Protein AF-A0A816GWJ5-F1 (afdb_monomer_lite)

InterPro domains:
  IPR001849 Pleckstrin homology domain [PS50003] (1-58)
  IPR011993 PH-like domain superfamily [G3DSA:2.30.29.30] (1-65)
  IPR033227 Calcium-dependent secretion activator [PTHR12166] (1-292)

Radius of gyration: 33.92 Å; chains: 1; bounding box: 62×64×96 Å

Structure (mmCIF, N/CA/C/O backbone):
data_AF-A0A816GWJ5-F1
#
_entry.id   AF-A0A816GWJ5-F1
#
loop_
_atom_site.group_PDB
_atom_site.id
_atom_site.type_symbol
_atom_site.label_atom_id
_atom_site.label_alt_id
_atom_site.label_comp_id
_atom_site.label_asym_id
_atom_site.label_entity_id
_atom_site.label_seq_id
_atom_site.pdbx_PDB_ins_code
_atom_site.Cartn_x
_atom_site.Cartn_y
_atom_site.Cartn_z
_atom_site.occupancy
_atom_site.B_iso_or_equiv
_atom_site.auth_seq_id
_atom_site.auth_comp_id
_atom_site.auth_asym_id
_atom_site.auth_atom_id
_atom_site.pdbx_PDB_model_num
ATOM 1 N N . MET A 1 1 ? -10.258 -44.262 -52.544 1.00 53.88 1 MET A N 1
ATOM 2 C CA . MET A 1 1 ? -8.867 -43.856 -52.254 1.00 53.88 1 MET A CA 1
ATOM 3 C C . MET A 1 1 ? -8.253 -43.459 -53.589 1.00 53.88 1 MET A C 1
ATOM 5 O O . MET A 1 1 ? -8.305 -44.278 -54.496 1.00 53.88 1 MET A O 1
ATOM 9 N N . MET A 1 2 ? -7.829 -42.206 -53.772 1.00 62.91 2 MET A N 1
ATOM 10 C CA . MET A 1 2 ? -7.304 -41.732 -55.063 1.00 62.91 2 MET A CA 1
ATOM 11 C C . MET A 1 2 ? -5.857 -42.223 -55.248 1.00 62.91 2 MET A C 1
ATOM 13 O O . MET A 1 2 ? -5.050 -42.002 -54.344 1.00 62.91 2 MET A O 1
ATOM 17 N N . PRO A 1 3 ? -5.508 -42.881 -56.370 1.00 73.62 3 PRO A N 1
ATOM 18 C CA . PRO A 1 3 ? -4.120 -43.200 -56.680 1.00 73.62 3 PRO A CA 1
ATOM 19 C C . PRO A 1 3 ? -3.370 -41.912 -57.046 1.00 73.62 3 PRO A C 1
ATOM 21 O O . PRO A 1 3 ? -3.747 -41.220 -57.986 1.00 73.62 3 PRO A O 1
ATOM 24 N N . LEU A 1 4 ? -2.316 -41.589 -56.293 1.00 72.06 4 LEU A N 1
ATOM 25 C CA . LEU A 1 4 ? -1.511 -40.365 -56.455 1.00 72.06 4 LEU A CA 1
ATOM 26 C C . LEU A 1 4 ? -0.410 -40.492 -57.524 1.00 72.06 4 LEU A C 1
ATOM 28 O O . LEU A 1 4 ? 0.362 -39.560 -57.742 1.00 72.06 4 LEU A O 1
ATOM 32 N N . GLU A 1 5 ? -0.329 -41.639 -58.196 1.00 75.38 5 GLU A N 1
ATOM 33 C CA . GLU A 1 5 ? 0.690 -41.923 -59.202 1.00 75.38 5 GLU A CA 1
ATOM 34 C C . GLU A 1 5 ? 0.497 -41.037 -60.446 1.00 75.38 5 GLU A C 1
ATOM 36 O O . GLU A 1 5 ? -0.573 -41.009 -61.068 1.00 75.38 5 GLU A O 1
ATOM 41 N N . GLY A 1 6 ? 1.542 -40.275 -60.776 1.00 78.75 6 GLY A N 1
ATOM 42 C CA . GLY A 1 6 ? 1.558 -39.328 -61.892 1.00 78.75 6 GLY A CA 1
ATOM 43 C C . GLY A 1 6 ? 0.953 -37.951 -61.598 1.00 78.75 6 GLY A C 1
ATOM 44 O O . GLY A 1 6 ? 0.942 -37.116 -62.497 1.00 78.75 6 GLY A O 1
ATOM 45 N N . TYR A 1 7 ? 0.467 -37.687 -60.379 1.00 87.62 7 TYR A N 1
ATOM 46 C CA . TYR A 1 7 ? 0.018 -36.343 -60.000 1.00 87.62 7 TYR A CA 1
ATOM 47 C C . TYR A 1 7 ? 1.189 -35.466 -59.554 1.00 87.62 7 TYR A C 1
ATOM 49 O O . TYR A 1 7 ? 2.114 -35.925 -58.891 1.00 87.62 7 TYR A O 1
ATOM 57 N N . THR A 1 8 ? 1.111 -34.174 -59.846 1.00 89.00 8 THR A N 1
ATOM 58 C CA . THR A 1 8 ? 1.952 -33.136 -59.249 1.00 89.00 8 THR A CA 1
ATOM 59 C C . THR A 1 8 ? 1.078 -32.211 -58.413 1.00 89.00 8 THR A C 1
ATOM 61 O O . THR A 1 8 ? 0.003 -31.802 -58.839 1.00 89.00 8 THR A O 1
ATOM 64 N N . VAL A 1 9 ? 1.502 -31.912 -57.190 1.00 91.62 9 VAL A N 1
ATOM 65 C CA . VAL A 1 9 ? 0.816 -30.984 -56.291 1.00 91.62 9 VAL A CA 1
ATOM 66 C C . VAL A 1 9 ? 1.474 -29.611 -56.361 1.00 91.62 9 VAL A C 1
ATOM 68 O O . VAL A 1 9 ? 2.702 -29.521 -56.381 1.00 91.62 9 VAL A O 1
ATOM 71 N N . ASP A 1 10 ? 0.673 -28.548 -56.370 1.00 89.62 10 ASP A N 1
ATOM 72 C CA . ASP A 1 10 ? 1.157 -27.183 -56.162 1.00 89.62 10 ASP A CA 1
ATOM 73 C C . ASP A 1 10 ? 0.117 -26.297 -55.462 1.00 89.62 10 ASP A C 1
ATOM 75 O O . ASP A 1 10 ? -1.073 -26.623 -55.384 1.00 89.62 10 ASP A O 1
ATOM 79 N N . TYR A 1 11 ? 0.577 -25.172 -54.922 1.00 88.88 11 TYR A N 1
ATOM 80 C CA . TYR A 1 11 ? -0.286 -24.161 -54.322 1.00 88.88 11 TYR A CA 1
ATOM 81 C C . TYR A 1 11 ? -1.138 -23.484 -55.397 1.00 88.88 11 TYR A C 1
ATOM 83 O O . TYR A 1 11 ? -0.683 -23.254 -56.515 1.00 88.88 11 TYR A O 1
ATOM 91 N N . ALA A 1 12 ? -2.377 -23.141 -55.049 1.00 84.19 12 ALA A N 1
ATOM 92 C CA . ALA A 1 12 ? -3.300 -22.488 -55.966 1.00 84.19 12 ALA A CA 1
ATOM 93 C C . ALA A 1 12 ? -3.928 -21.246 -55.328 1.00 84.19 12 ALA A C 1
ATOM 95 O O . ALA A 1 12 ? -4.122 -21.182 -54.111 1.00 84.19 12 ALA A O 1
ATOM 96 N N . GLU A 1 13 ? -4.248 -20.265 -56.168 1.00 77.94 13 GLU A N 1
ATOM 97 C CA . GLU A 1 13 ? -5.046 -19.102 -55.783 1.00 77.94 13 GLU A CA 1
ATOM 98 C C . GLU A 1 13 ? -6.541 -19.462 -55.684 1.00 77.94 13 GLU A C 1
ATOM 100 O O . GLU A 1 13 ? -6.965 -20.470 -56.265 1.00 77.94 13 GLU A O 1
ATOM 105 N N . PRO A 1 14 ? -7.343 -18.671 -54.942 1.00 70.62 14 PRO A N 1
ATOM 106 C CA . PRO A 1 14 ? -8.782 -18.878 -54.858 1.00 70.62 14 PRO A CA 1
ATOM 107 C C . PRO A 1 14 ? -9.405 -18.765 -56.250 1.00 70.62 14 PRO A C 1
ATOM 109 O O . PRO A 1 14 ? -9.258 -17.749 -56.929 1.00 70.62 14 PRO A O 1
ATOM 112 N N . ASP A 1 15 ? -10.105 -19.810 -56.681 1.00 63.66 15 ASP A N 1
ATOM 113 C CA . ASP A 1 15 ? -10.822 -19.791 -57.949 1.00 63.66 15 ASP A CA 1
ATOM 114 C C . ASP A 1 15 ? -12.188 -19.123 -57.735 1.00 63.66 15 ASP A C 1
ATOM 116 O O . ASP A 1 15 ? -13.058 -19.681 -57.065 1.00 63.66 15 ASP A O 1
ATOM 120 N N . ASN A 1 16 ? -12.387 -17.919 -58.284 1.00 57.50 16 ASN A N 1
ATOM 121 C CA . ASN A 1 16 ? -13.621 -17.133 -58.116 1.00 57.50 16 ASN A CA 1
ATOM 122 C C . ASN A 1 16 ? -14.888 -17.843 -58.646 1.00 57.50 16 ASN A C 1
ATOM 124 O O . ASN A 1 16 ? -15.996 -17.364 -58.409 1.00 57.50 16 ASN A O 1
ATOM 128 N N . GLY A 1 17 ? -14.743 -18.958 -59.374 1.00 54.81 17 GLY A N 1
ATOM 129 C CA . GLY A 1 17 ? -15.851 -19.752 -59.915 1.00 54.81 17 GLY A CA 1
ATOM 130 C C . GLY A 1 17 ? -16.331 -20.917 -59.039 1.00 54.81 17 GLY A C 1
ATOM 131 O O . GLY A 1 17 ? -17.402 -21.459 -59.307 1.00 54.81 17 GLY A O 1
ATOM 132 N N . LEU A 1 18 ? -15.588 -21.315 -58.001 1.00 54.88 18 LEU A N 1
ATOM 133 C CA . LEU A 1 18 ? -15.931 -22.450 -57.135 1.00 54.88 18 LEU A CA 1
ATOM 134 C C . LEU A 1 18 ? -16.198 -21.957 -55.713 1.00 54.88 18 LEU A C 1
ATOM 136 O O . LEU A 1 18 ? -15.292 -21.842 -54.892 1.00 54.88 18 LEU A O 1
ATOM 140 N N . VAL A 1 19 ? -17.470 -21.694 -55.408 1.00 52.12 19 VAL A N 1
ATOM 141 C CA . VAL A 1 19 ? -17.920 -21.371 -54.047 1.00 52.12 19 VAL A CA 1
ATOM 142 C C . VAL A 1 19 ? -17.911 -22.652 -53.205 1.00 52.12 19 VAL A C 1
ATOM 144 O O . VAL A 1 19 ? -18.950 -23.250 -52.938 1.00 52.12 19 VAL A O 1
ATOM 147 N N . MET A 1 20 ? -16.725 -23.108 -52.796 1.00 58.50 20 MET A N 1
ATOM 148 C CA . MET A 1 20 ? -16.613 -23.994 -51.639 1.00 58.50 20 MET A CA 1
ATOM 149 C C . MET A 1 20 ? -16.781 -23.125 -50.394 1.00 58.50 20 MET A C 1
ATOM 151 O O . MET A 1 20 ? -15.868 -22.398 -50.006 1.00 58.50 20 MET A O 1
ATOM 155 N N . GLN A 1 21 ? -17.993 -23.142 -49.835 1.00 58.03 21 GLN A N 1
ATOM 156 C CA . GLN A 1 21 ? -18.366 -22.382 -48.642 1.00 58.03 21 GLN A CA 1
ATOM 157 C C . GLN A 1 21 ? -17.324 -22.596 -47.526 1.00 58.03 21 GLN A C 1
ATOM 159 O O . GLN A 1 21 ? -17.033 -23.729 -47.153 1.00 58.03 21 GLN A O 1
ATOM 164 N N . ASP A 1 22 ? -16.764 -21.484 -47.040 1.00 63.25 22 ASP A N 1
ATOM 165 C CA . ASP A 1 22 ? -15.838 -21.336 -45.903 1.00 63.25 22 ASP A CA 1
ATOM 166 C C . ASP A 1 22 ? -14.351 -21.707 -46.070 1.00 63.25 22 ASP A C 1
ATOM 168 O O . ASP A 1 22 ? -13.573 -21.458 -45.145 1.00 63.25 22 ASP A O 1
ATOM 172 N N . ALA A 1 23 ? -13.898 -22.183 -47.234 1.00 66.19 23 ALA A N 1
ATOM 173 C CA . ALA A 1 23 ? -12.475 -22.486 -47.423 1.00 66.19 23 ALA A CA 1
ATOM 174 C C . ALA A 1 23 ? -11.638 -21.249 -47.812 1.00 66.19 23 ALA A C 1
ATOM 176 O O . ALA A 1 23 ? -12.013 -20.474 -48.692 1.00 66.19 23 ALA A O 1
ATOM 177 N N . LYS A 1 24 ? -10.479 -21.064 -47.160 1.00 76.06 24 LYS A N 1
ATOM 178 C CA . LYS A 1 24 ? -9.626 -19.861 -47.299 1.00 76.06 24 LYS A CA 1
ATOM 179 C C . LYS A 1 24 ? -8.349 -20.087 -48.104 1.00 76.06 24 LYS A C 1
ATOM 181 O O . LYS A 1 24 ? -7.826 -19.141 -48.690 1.00 76.06 24 LYS A O 1
ATOM 186 N N . TYR A 1 25 ? -7.832 -21.312 -48.129 1.00 83.31 25 TYR A N 1
ATOM 187 C CA . TYR A 1 25 ? -6.555 -21.639 -48.757 1.00 83.31 25 TYR A CA 1
ATOM 188 C C . TYR A 1 25 ? -6.708 -22.829 -49.697 1.00 83.31 25 TYR A C 1
ATOM 190 O O . TYR A 1 25 ? -7.342 -23.816 -49.341 1.00 83.31 25 TYR A O 1
ATOM 198 N N . PHE A 1 26 ? -6.090 -22.760 -50.877 1.00 86.94 26 PHE A N 1
ATOM 199 C CA . PHE A 1 26 ? -6.280 -23.752 -51.936 1.00 86.94 26 PHE A CA 1
ATOM 200 C C . PHE A 1 26 ? -4.952 -24.346 -52.416 1.00 86.94 26 PHE A C 1
ATOM 202 O O . PHE A 1 26 ? -3.889 -23.718 -52.337 1.00 86.94 26 PHE A O 1
ATOM 209 N N . PHE A 1 27 ? -5.017 -25.582 -52.903 1.00 91.12 27 PHE A N 1
ATOM 210 C CA . PHE A 1 27 ? -3.927 -26.273 -53.591 1.00 91.12 27 PHE A CA 1
ATOM 211 C C . PHE A 1 27 ? -4.507 -27.277 -54.593 1.00 91.12 27 PHE A C 1
ATOM 213 O O . PHE A 1 27 ? -5.645 -27.723 -54.446 1.00 91.12 27 PHE A O 1
ATOM 220 N N . LYS A 1 28 ? -3.755 -27.610 -55.642 1.00 91.19 28 LYS A N 1
ATOM 221 C CA . LYS A 1 28 ? -4.226 -28.471 -56.734 1.00 91.19 28 LYS A CA 1
ATOM 222 C C . LYS A 1 28 ? -3.283 -29.647 -56.931 1.00 91.19 28 LYS A C 1
ATOM 224 O O . LYS A 1 28 ? -2.073 -29.487 -56.809 1.00 91.19 28 LYS A O 1
ATOM 229 N N . ALA A 1 29 ? -3.844 -30.809 -57.246 1.00 90.38 29 ALA A N 1
ATOM 230 C CA . ALA A 1 29 ? -3.114 -31.949 -57.782 1.00 90.38 29 ALA A CA 1
ATOM 231 C C . ALA A 1 29 ? -3.463 -32.096 -59.267 1.00 90.38 29 ALA A C 1
ATOM 233 O O . ALA A 1 29 ? -4.639 -32.195 -59.620 1.00 90.38 29 ALA A O 1
ATOM 234 N N . VAL A 1 30 ? -2.452 -32.091 -60.130 1.00 87.62 30 VAL A N 1
ATOM 235 C CA . VAL A 1 30 ? -2.598 -32.093 -61.587 1.00 87.62 30 VAL A CA 1
ATOM 236 C C . VAL A 1 30 ? -1.943 -33.338 -62.168 1.00 87.62 30 VAL A C 1
ATOM 238 O O . VAL A 1 30 ? -0.808 -33.663 -61.835 1.00 87.62 30 VAL A O 1
ATOM 241 N N . ARG A 1 31 ? -2.649 -34.019 -63.063 1.00 87.44 31 ARG A N 1
ATOM 242 C CA . ARG A 1 31 ? -2.136 -35.091 -63.923 1.00 87.44 31 ARG A CA 1
ATOM 243 C C . ARG A 1 31 ? -2.633 -34.827 -65.343 1.00 87.44 31 ARG A C 1
ATOM 245 O O . ARG A 1 31 ? -3.606 -34.102 -65.517 1.00 87.44 31 ARG A O 1
ATOM 252 N N . GLU A 1 32 ? -1.980 -35.365 -66.370 1.00 80.94 32 GLU A N 1
ATOM 253 C CA . GLU A 1 32 ? -2.425 -35.175 -67.760 1.00 80.94 32 GLU A CA 1
ATOM 254 C C . GLU A 1 32 ? -3.929 -35.478 -67.918 1.00 80.94 32 GLU A C 1
ATOM 256 O O . GLU A 1 32 ? -4.371 -36.612 -67.740 1.00 80.94 32 GLU A O 1
ATOM 261 N N . GLY A 1 33 ? -4.718 -34.437 -68.209 1.00 78.31 33 GLY A N 1
ATOM 262 C CA . GLY A 1 33 ? -6.171 -34.523 -68.379 1.00 78.31 33 GLY A CA 1
ATOM 263 C C . GLY A 1 33 ? -7.016 -34.511 -67.097 1.00 78.31 33 GLY A C 1
ATOM 264 O O . GLY A 1 33 ? -8.236 -34.589 -67.214 1.00 78.31 33 GLY A O 1
ATOM 265 N N . ASP A 1 34 ? -6.420 -34.389 -65.905 1.00 84.00 34 ASP A N 1
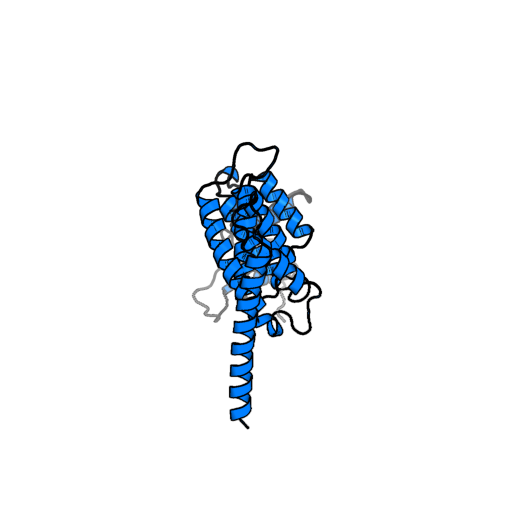ATOM 266 C CA . ASP A 1 34 ? -7.148 -34.356 -64.630 1.00 84.00 34 ASP A CA 1
ATOM 267 C C . ASP A 1 34 ? -6.595 -33.304 -63.653 1.00 84.00 34 ASP A C 1
ATOM 269 O O . ASP A 1 34 ? -5.387 -33.192 -63.429 1.00 84.00 34 ASP A O 1
ATOM 273 N N . VAL A 1 35 ? -7.495 -32.528 -63.049 1.00 84.69 35 VAL A N 1
ATOM 274 C CA . VAL A 1 35 ? -7.164 -31.475 -62.084 1.00 84.69 35 VAL A CA 1
ATOM 275 C C . VAL A 1 35 ? -8.097 -31.591 -60.896 1.00 84.69 35 VAL A C 1
ATOM 277 O O . VAL A 1 35 ? -9.305 -31.394 -61.007 1.00 84.69 35 VAL A O 1
ATOM 280 N N . VAL A 1 36 ? -7.512 -31.836 -59.730 1.00 86.88 36 VAL A N 1
ATOM 281 C CA . VAL A 1 36 ? -8.247 -31.955 -58.474 1.00 86.88 36 VAL A CA 1
ATOM 282 C C . VAL A 1 36 ? -7.869 -30.777 -57.593 1.00 86.88 36 VAL A C 1
ATOM 284 O O . VAL A 1 36 ? -6.695 -30.575 -57.282 1.00 86.88 36 VAL A O 1
ATOM 287 N N . THR A 1 37 ? -8.866 -29.990 -57.193 1.00 86.94 37 THR A N 1
ATOM 288 C CA . THR A 1 37 ? -8.674 -28.838 -56.305 1.00 86.94 37 THR A CA 1
ATOM 289 C C . THR A 1 37 ? -9.056 -29.214 -54.881 1.00 86.94 37 THR A C 1
ATOM 291 O O . THR A 1 37 ? -10.140 -29.741 -54.643 1.00 86.94 37 THR A O 1
ATOM 294 N N . PHE A 1 38 ? -8.168 -28.913 -53.942 1.00 86.44 38 PHE A N 1
ATOM 295 C CA . PHE A 1 38 ? -8.362 -29.092 -52.511 1.00 86.44 38 PHE A CA 1
ATOM 296 C C . PHE A 1 38 ? -8.376 -27.735 -51.814 1.00 86.44 38 PHE A C 1
ATOM 298 O O . PHE A 1 38 ? -7.767 -26.770 -52.289 1.00 86.44 38 PHE A O 1
ATOM 305 N N . ALA A 1 39 ? -9.049 -27.677 -50.668 1.00 87.31 39 ALA A N 1
ATOM 306 C CA . ALA A 1 39 ? -9.186 -26.457 -49.895 1.00 87.31 39 ALA A CA 1
ATOM 307 C C . ALA A 1 39 ? -9.059 -26.734 -48.389 1.00 87.31 39 ALA A C 1
ATOM 309 O O . ALA A 1 39 ? -9.478 -27.790 -47.915 1.00 87.31 39 ALA A O 1
ATOM 310 N N . THR A 1 40 ? -8.473 -25.791 -47.650 1.00 83.69 40 THR A N 1
ATOM 311 C CA . THR A 1 40 ? -8.348 -25.822 -46.186 1.00 83.69 40 THR A CA 1
ATOM 312 C C . THR A 1 40 ? -8.752 -24.482 -45.578 1.00 83.69 40 THR A C 1
ATOM 314 O O . THR A 1 40 ? -8.755 -23.435 -46.238 1.00 83.69 40 THR A O 1
ATOM 317 N N . ASN A 1 41 ? -9.067 -24.507 -44.283 1.00 83.38 41 ASN A N 1
ATOM 318 C CA . ASN A 1 41 ? -9.421 -23.304 -43.527 1.00 83.38 41 ASN A CA 1
ATOM 319 C C . ASN A 1 41 ? -8.184 -22.613 -42.936 1.00 83.38 41 ASN A C 1
ATOM 321 O O . ASN A 1 41 ? -8.200 -21.398 -42.737 1.00 83.38 41 ASN A O 1
ATOM 325 N N . GLU A 1 42 ? -7.103 -23.367 -42.706 1.00 80.44 42 GLU A N 1
ATOM 326 C CA . GLU A 1 42 ? -5.838 -22.874 -42.161 1.00 80.44 42 GLU A CA 1
ATOM 327 C C . GLU A 1 42 ? -4.661 -23.062 -43.129 1.00 80.44 42 GLU A C 1
ATOM 329 O O . GLU A 1 42 ? -4.550 -24.065 -43.843 1.00 80.44 42 GLU A O 1
ATOM 334 N N . GLU A 1 43 ? -3.729 -22.108 -43.108 1.00 81.88 43 GLU A N 1
ATOM 335 C CA . GLU A 1 43 ? -2.544 -22.109 -43.971 1.00 81.88 43 GLU A CA 1
ATOM 336 C C . GLU A 1 43 ? -1.518 -23.184 -43.591 1.00 81.88 43 GLU A C 1
ATOM 338 O O . GLU A 1 43 ? -0.909 -23.807 -44.464 1.00 81.88 43 GLU A O 1
ATOM 343 N N . ASN A 1 44 ? -1.349 -23.435 -42.290 1.00 82.12 44 ASN A N 1
ATOM 344 C CA . ASN A 1 44 ? -0.436 -24.462 -41.778 1.00 82.12 44 ASN A CA 1
ATOM 345 C C . ASN A 1 44 ? -0.891 -25.870 -42.183 1.00 82.12 44 ASN A C 1
ATOM 347 O O . ASN A 1 44 ? -0.068 -26.739 -42.493 1.00 82.12 44 ASN A O 1
ATOM 351 N N . GLU A 1 45 ? -2.207 -26.082 -42.220 1.00 86.31 45 GLU A N 1
ATOM 352 C CA . GLU A 1 45 ? -2.809 -27.334 -42.661 1.00 86.31 45 GLU A CA 1
ATOM 353 C C . GLU A 1 45 ? -2.579 -27.543 -44.162 1.00 86.31 45 GLU A C 1
ATOM 355 O O . GLU A 1 45 ? -2.078 -28.596 -44.561 1.00 86.31 45 GLU A O 1
ATOM 360 N N . ARG A 1 46 ? -2.812 -26.506 -44.988 1.00 89.31 46 ARG A N 1
ATOM 361 C CA . ARG A 1 46 ? -2.458 -26.520 -46.420 1.00 89.31 46 ARG A CA 1
ATOM 362 C C . ARG A 1 46 ? -0.996 -26.904 -46.618 1.00 89.31 46 ARG A C 1
ATOM 364 O O . ARG A 1 46 ? -0.695 -27.771 -47.434 1.00 89.31 46 ARG A O 1
ATOM 371 N N . HIS A 1 47 ? -0.082 -26.267 -45.885 1.00 86.38 47 HIS A N 1
ATOM 372 C CA . HIS A 1 47 ? 1.348 -26.546 -46.010 1.00 86.38 47 HIS A CA 1
ATOM 373 C C . HIS A 1 47 ? 1.674 -28.011 -45.692 1.00 86.38 47 HIS A C 1
ATOM 375 O O . HIS A 1 47 ? 2.407 -28.661 -46.440 1.00 86.38 47 HIS A O 1
ATOM 381 N N . SER A 1 48 ? 1.093 -28.551 -44.619 1.00 88.75 48 SER A N 1
ATOM 382 C CA . SER A 1 48 ? 1.296 -29.944 -44.213 1.00 88.75 48 SER A CA 1
ATOM 383 C C . SER A 1 48 ? 0.786 -30.929 -45.267 1.00 88.75 48 SER A C 1
ATOM 385 O O . SER A 1 48 ? 1.503 -31.867 -45.626 1.00 88.75 48 SER A O 1
ATOM 387 N N . TRP A 1 49 ? -0.400 -30.679 -45.830 1.00 90.38 49 TRP A N 1
ATOM 388 C CA . TRP A 1 49 ? -0.967 -31.505 -46.896 1.00 90.38 49 TRP A CA 1
ATOM 389 C C . TRP A 1 49 ? -0.134 -31.468 -48.176 1.00 90.38 49 TRP A C 1
ATOM 391 O O . TRP A 1 49 ? 0.171 -32.524 -48.731 1.00 90.38 49 TRP A O 1
ATOM 401 N N . VAL A 1 50 ? 0.310 -30.285 -48.611 1.00 91.00 50 VAL A N 1
ATOM 402 C CA . VAL A 1 50 ? 1.160 -30.143 -49.804 1.00 91.00 50 VAL A CA 1
ATOM 403 C C . VAL A 1 50 ? 2.491 -30.878 -49.624 1.00 91.00 50 VAL A C 1
ATOM 405 O O . VAL A 1 50 ? 2.939 -31.554 -50.547 1.00 91.00 50 VAL A O 1
ATOM 408 N N . GLN A 1 51 ? 3.117 -30.820 -48.441 1.00 89.00 51 GLN A N 1
ATOM 409 C CA . GLN A 1 51 ? 4.354 -31.568 -48.176 1.00 89.00 51 GLN A CA 1
ATOM 410 C C . GLN A 1 51 ? 4.137 -33.086 -48.142 1.00 89.00 51 GLN A C 1
ATOM 412 O O . GLN A 1 51 ? 4.986 -33.834 -48.631 1.00 89.00 51 GLN A O 1
ATOM 417 N N . ALA A 1 52 ? 3.022 -33.551 -47.575 1.00 88.62 52 ALA A N 1
ATOM 418 C CA . ALA A 1 52 ? 2.679 -34.969 -47.561 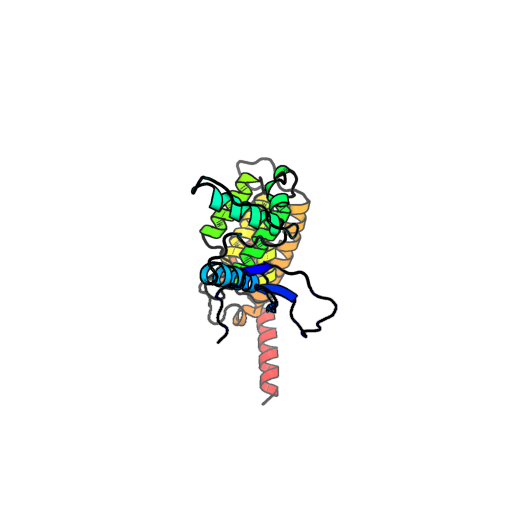1.00 88.62 52 ALA A CA 1
ATOM 419 C C . ALA A 1 52 ? 2.439 -35.497 -48.984 1.00 88.62 52 ALA A C 1
ATOM 421 O O . ALA A 1 52 ? 3.005 -36.523 -49.363 1.00 88.62 52 ALA A O 1
ATOM 422 N N . LEU A 1 53 ? 1.675 -34.754 -49.790 1.00 89.00 53 LEU A N 1
ATOM 423 C CA . LEU A 1 53 ? 1.401 -35.084 -51.187 1.00 89.00 53 LEU A CA 1
ATOM 424 C C . LEU A 1 53 ? 2.668 -35.038 -52.037 1.00 89.00 53 LEU A C 1
ATOM 426 O O . LEU A 1 53 ? 2.921 -35.992 -52.754 1.00 89.00 53 LEU A O 1
ATOM 430 N N . TYR A 1 54 ? 3.517 -34.019 -51.889 1.00 89.12 54 TYR A N 1
ATOM 431 C CA . TYR A 1 54 ? 4.810 -33.929 -52.578 1.00 89.12 54 TYR A CA 1
ATOM 432 C C . TYR A 1 54 ? 5.691 -35.168 -52.347 1.00 89.12 54 TYR A C 1
ATOM 434 O O . TYR A 1 54 ? 6.295 -35.701 -53.278 1.00 89.12 54 TYR A O 1
ATOM 442 N N . ARG A 1 55 ? 5.752 -35.660 -51.102 1.00 89.12 55 ARG A N 1
ATOM 443 C CA . ARG A 1 55 ? 6.506 -36.879 -50.764 1.00 89.12 55 ARG A CA 1
ATOM 444 C C . ARG A 1 55 ? 5.867 -38.134 -51.350 1.00 89.12 55 ARG A C 1
ATOM 446 O O . ARG A 1 55 ? 6.591 -39.047 -51.728 1.00 89.12 55 ARG A O 1
ATOM 453 N N . ALA A 1 56 ? 4.539 -38.180 -51.398 1.00 85.50 56 ALA A N 1
ATOM 454 C CA . ALA A 1 56 ? 3.792 -39.314 -51.929 1.00 85.50 56 ALA A CA 1
ATOM 455 C C . ALA A 1 56 ? 3.819 -39.379 -53.465 1.00 85.50 56 ALA A C 1
ATOM 457 O O . ALA A 1 56 ? 3.850 -40.473 -54.018 1.00 85.50 56 ALA A O 1
ATOM 458 N N . THR A 1 57 ? 3.822 -38.231 -54.150 1.00 85.94 57 THR A N 1
ATOM 459 C CA . THR A 1 57 ? 3.867 -38.149 -55.617 1.00 85.94 57 THR A CA 1
ATOM 460 C C . THR A 1 57 ? 5.272 -38.343 -56.172 1.00 85.94 57 THR A C 1
ATOM 462 O O . THR A 1 57 ? 5.424 -38.773 -57.312 1.00 85.94 57 THR A O 1
ATOM 465 N N . GLY A 1 58 ? 6.309 -38.010 -55.393 1.00 84.19 58 GLY A N 1
ATOM 466 C CA . GLY A 1 58 ? 7.701 -38.095 -55.841 1.00 84.19 58 GLY A CA 1
ATOM 467 C C . GLY A 1 58 ? 8.036 -37.125 -56.979 1.00 84.19 58 GLY A C 1
ATOM 468 O O . GLY A 1 58 ? 9.029 -37.320 -57.680 1.00 84.19 58 GLY A O 1
ATOM 469 N N . GLN A 1 59 ? 7.212 -36.093 -57.186 1.00 87.12 59 GLN A N 1
ATOM 470 C CA . GLN A 1 59 ? 7.427 -35.099 -58.235 1.00 87.12 59 GLN A CA 1
ATOM 471 C C . GLN A 1 59 ? 8.804 -34.428 -58.098 1.00 87.12 59 GLN A C 1
ATOM 473 O O . GLN A 1 59 ? 9.276 -34.146 -56.997 1.00 87.12 59 GLN A O 1
ATOM 478 N N . SER A 1 60 ? 9.443 -34.119 -59.227 1.00 82.69 60 SER A N 1
ATOM 479 C CA . SER A 1 60 ? 10.794 -33.538 -59.231 1.00 82.69 60 SER A CA 1
ATOM 480 C C . SER A 1 60 ? 10.816 -32.064 -58.809 1.00 82.69 60 SER A C 1
ATOM 482 O O . SER A 1 60 ? 11.799 -31.596 -58.237 1.00 82.69 60 SER A O 1
ATOM 484 N N . HIS A 1 61 ? 9.741 -31.320 -59.092 1.00 83.19 61 HIS A N 1
ATOM 485 C CA . HIS A 1 61 ? 9.624 -29.908 -58.736 1.00 83.19 61 HIS A CA 1
ATOM 486 C C . HIS A 1 61 ? 9.029 -29.744 -57.337 1.00 83.19 61 HIS A C 1
ATOM 488 O O . HIS A 1 61 ? 7.917 -30.201 -57.069 1.00 83.19 61 HIS A O 1
ATOM 494 N N . LYS A 1 62 ? 9.742 -29.044 -56.452 1.00 86.56 62 LYS A N 1
ATOM 495 C CA . LYS A 1 62 ? 9.270 -28.772 -55.096 1.00 86.56 62 LYS A CA 1
ATOM 496 C C . LYS A 1 62 ? 8.208 -27.656 -55.107 1.00 86.56 62 LYS A C 1
ATOM 498 O O . LYS A 1 62 ? 8.531 -26.547 -55.533 1.00 86.56 62 LYS A O 1
ATOM 503 N N . PRO A 1 63 ? 6.991 -27.896 -54.582 1.00 86.94 63 PRO A N 1
ATOM 504 C CA . PRO A 1 63 ? 5.960 -26.868 -54.466 1.00 86.94 63 PRO A CA 1
ATOM 505 C C . PRO A 1 63 ? 6.471 -25.704 -53.623 1.00 86.94 63 PRO A C 1
ATOM 507 O O . PRO A 1 63 ? 6.945 -25.910 -52.496 1.00 86.94 63 PRO A O 1
ATOM 510 N N . THR A 1 64 ? 6.375 -24.488 -54.152 1.00 79.69 64 THR A N 1
ATOM 511 C CA . THR A 1 64 ? 6.840 -23.286 -53.453 1.00 79.69 64 THR A CA 1
ATOM 512 C C . THR A 1 64 ? 5.628 -22.546 -52.903 1.00 79.69 64 THR A C 1
ATOM 514 O O . THR A 1 64 ? 4.745 -22.199 -53.684 1.00 79.69 64 THR A O 1
ATOM 517 N N . PRO A 1 65 ? 5.542 -22.315 -51.579 1.00 78.00 65 PRO A N 1
ATOM 518 C CA . PRO A 1 65 ? 4.418 -21.580 -51.020 1.00 78.00 65 PRO A CA 1
ATOM 519 C C . PRO A 1 65 ? 4.353 -20.181 -51.646 1.00 78.00 65 PRO A C 1
ATOM 521 O O . PRO A 1 65 ? 5.405 -19.559 -51.836 1.00 78.00 65 PRO A O 1
ATOM 524 N N . PRO A 1 66 ? 3.148 -19.681 -51.972 1.00 68.38 66 PRO A N 1
ATOM 525 C CA . PRO A 1 66 ? 2.992 -18.329 -52.473 1.00 68.38 66 PRO A CA 1
ATOM 526 C C . PRO A 1 66 ? 3.583 -17.375 -51.443 1.00 68.38 66 PRO A C 1
ATOM 528 O O . PRO A 1 66 ? 3.319 -17.487 -50.246 1.00 68.38 66 PRO A O 1
ATOM 531 N N . VAL A 1 67 ? 4.425 -16.460 -51.914 1.00 54.94 67 VAL A N 1
ATOM 532 C CA . VAL A 1 67 ? 5.047 -15.447 -51.067 1.00 54.94 67 VAL A CA 1
ATOM 533 C C . VAL A 1 67 ? 3.969 -14.426 -50.718 1.00 54.94 67 VAL A C 1
ATOM 535 O O . VAL A 1 67 ? 3.882 -13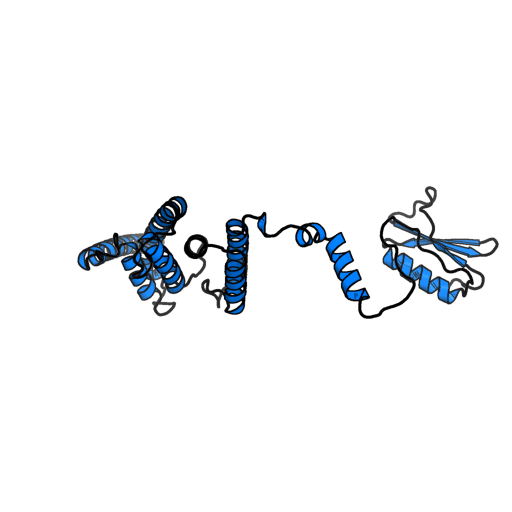.362 -51.322 1.00 54.94 67 VAL A O 1
ATOM 538 N N . THR A 1 68 ? 3.131 -14.724 -49.727 1.00 48.53 68 THR A N 1
ATOM 539 C CA . THR A 1 68 ? 2.572 -13.646 -48.914 1.00 48.53 68 THR A CA 1
ATOM 540 C C . THR A 1 68 ? 3.760 -12.884 -48.338 1.00 48.53 68 THR A C 1
ATOM 542 O O . THR A 1 68 ? 4.786 -13.488 -48.019 1.00 48.53 68 THR A O 1
ATOM 545 N N . ALA A 1 69 ? 3.676 -11.557 -48.248 1.00 41.44 69 ALA A N 1
ATOM 546 C CA . ALA A 1 69 ? 4.751 -10.664 -47.795 1.00 41.44 69 ALA A CA 1
ATOM 547 C C . ALA A 1 69 ? 5.167 -10.858 -46.312 1.00 41.44 69 ALA A C 1
ATOM 549 O O . ALA A 1 69 ? 5.609 -9.936 -45.635 1.00 41.44 69 ALA A O 1
ATOM 550 N N . THR A 1 70 ? 5.045 -12.075 -45.803 1.00 38.38 70 THR A N 1
ATOM 551 C CA . THR A 1 70 ? 5.352 -12.546 -44.471 1.00 38.38 70 THR A CA 1
ATOM 552 C C . THR A 1 70 ? 6.160 -13.839 -44.606 1.00 38.38 70 THR A C 1
ATOM 554 O O . THR A 1 70 ? 5.625 -14.905 -44.886 1.00 38.38 70 THR A O 1
ATOM 557 N N . ASN A 1 71 ? 7.464 -13.726 -44.338 1.00 36.50 71 ASN A N 1
ATOM 558 C CA . ASN A 1 71 ? 8.457 -14.802 -44.187 1.00 36.50 71 ASN A CA 1
ATOM 559 C C . ASN A 1 71 ? 9.224 -15.213 -45.460 1.00 36.50 71 ASN A C 1
ATOM 561 O O . ASN A 1 71 ? 8.969 -16.243 -46.080 1.00 36.50 71 ASN A O 1
ATOM 565 N N . LYS A 1 72 ? 10.308 -14.482 -45.747 1.00 35.56 72 LYS A N 1
ATOM 566 C CA . LYS A 1 72 ? 11.506 -15.085 -46.344 1.00 35.56 72 LYS A CA 1
ATOM 567 C C . LYS A 1 72 ? 12.436 -15.540 -45.220 1.00 35.56 72 LYS A C 1
ATOM 569 O O . LYS A 1 72 ? 13.038 -14.698 -44.568 1.00 35.56 72 LYS A O 1
ATOM 574 N N . SER A 1 73 ? 12.612 -16.846 -45.046 1.00 36.25 73 SER A N 1
ATOM 575 C CA . SER A 1 73 ? 13.950 -17.438 -44.904 1.00 36.25 73 SER A CA 1
ATOM 576 C C . SER A 1 73 ? 13.877 -18.965 -44.872 1.00 36.25 73 SER A C 1
ATOM 578 O O . SER A 1 73 ? 13.146 -19.552 -44.086 1.00 36.25 73 SER A O 1
ATOM 580 N N . SER A 1 74 ? 14.677 -19.602 -45.728 1.00 37.66 74 SER A N 1
ATOM 581 C CA . SER A 1 74 ? 15.626 -20.631 -45.290 1.00 37.66 74 SER A CA 1
ATOM 582 C C . SER A 1 74 ? 16.468 -21.098 -46.479 1.00 37.66 74 SER A C 1
ATOM 584 O O . SER A 1 74 ? 15.991 -21.874 -47.304 1.00 37.66 74 SER A O 1
ATOM 586 N N . GLN A 1 75 ? 17.736 -20.691 -46.526 1.00 34.09 75 GLN A N 1
ATOM 587 C CA . GLN A 1 75 ? 18.822 -21.572 -46.956 1.00 34.09 75 GLN A CA 1
ATOM 588 C C . GLN A 1 75 ? 20.080 -21.242 -46.143 1.00 34.09 75 GLN A C 1
ATOM 590 O O . GLN A 1 75 ? 20.559 -20.116 -46.178 1.00 34.09 75 GLN A O 1
ATOM 595 N N . GLY A 1 76 ? 20.603 -22.262 -45.453 1.00 36.12 76 GLY A N 1
ATOM 596 C CA . GLY A 1 76 ? 22.027 -22.404 -45.142 1.00 36.12 76 GLY A CA 1
ATOM 597 C C . GLY A 1 76 ? 22.547 -21.839 -43.813 1.00 36.12 76 GLY A C 1
ATOM 598 O O . GLY A 1 76 ? 22.682 -20.636 -43.665 1.00 36.12 76 GLY A O 1
ATOM 599 N N . ALA A 1 77 ? 22.990 -22.763 -42.947 1.00 35.50 77 ALA A N 1
ATOM 600 C CA . ALA A 1 77 ? 24.017 -22.631 -41.897 1.00 35.50 77 ALA A CA 1
ATOM 601 C C . ALA A 1 77 ? 23.671 -21.955 -40.543 1.00 35.50 77 ALA A C 1
ATOM 603 O O . ALA A 1 77 ? 23.224 -20.818 -40.478 1.00 35.50 77 ALA A O 1
ATOM 604 N N . GLY A 1 78 ? 23.996 -22.658 -39.441 1.00 37.78 78 GLY A N 1
ATOM 605 C CA . GLY A 1 78 ? 24.236 -22.079 -38.105 1.00 37.78 78 GLY A CA 1
ATOM 606 C C . GLY A 1 78 ? 23.179 -22.365 -37.026 1.00 37.78 78 GLY A C 1
ATOM 607 O O . GLY A 1 78 ? 22.352 -21.514 -36.714 1.00 37.78 78 GLY A O 1
ATOM 608 N N . THR A 1 79 ? 23.242 -23.530 -36.377 1.00 42.53 79 THR A N 1
ATOM 609 C CA . THR A 1 79 ? 22.303 -24.011 -35.335 1.00 42.53 79 THR A CA 1
ATOM 610 C C . THR A 1 79 ? 22.437 -23.370 -33.939 1.00 42.53 79 THR A C 1
ATOM 612 O O . THR A 1 79 ? 21.856 -23.881 -32.987 1.00 42.53 79 THR A O 1
ATOM 615 N N . ALA A 1 80 ? 23.138 -22.241 -33.789 1.00 44.59 80 ALA A N 1
ATOM 616 C CA . ALA A 1 80 ? 23.196 -21.490 -32.523 1.00 44.59 80 ALA A CA 1
ATOM 617 C C . ALA A 1 80 ? 22.512 -20.108 -32.587 1.00 44.59 80 ALA A C 1
ATOM 619 O O . ALA A 1 80 ? 22.036 -19.637 -31.565 1.00 44.59 80 ALA A O 1
ATOM 620 N N . GLY A 1 81 ? 22.389 -19.490 -33.771 1.00 46.75 81 GLY A N 1
ATOM 621 C CA . GLY A 1 81 ? 21.764 -18.163 -33.939 1.00 46.75 81 GLY A CA 1
ATOM 622 C C . GLY A 1 81 ? 20.291 -18.183 -34.372 1.00 46.75 81 GLY A C 1
ATOM 623 O O . GLY A 1 81 ? 19.619 -17.161 -34.317 1.00 46.75 81 GLY A O 1
ATOM 624 N N . GLN A 1 82 ? 19.756 -19.334 -34.800 1.00 47.06 82 GLN A N 1
ATOM 625 C CA . GLN A 1 82 ? 18.382 -19.421 -35.323 1.00 47.06 82 GLN A CA 1
ATOM 626 C C . GLN A 1 82 ? 17.292 -19.278 -34.251 1.00 47.06 82 GLN A C 1
ATOM 628 O O . GLN A 1 82 ? 16.213 -18.787 -34.572 1.00 47.06 82 GLN A O 1
ATOM 633 N N . LYS A 1 83 ? 17.556 -19.665 -32.993 1.00 50.28 83 LYS A N 1
ATOM 634 C CA . LYS A 1 83 ? 16.609 -19.447 -31.885 1.00 50.28 83 LYS A CA 1
ATOM 635 C C . LYS A 1 83 ? 16.486 -17.960 -31.550 1.00 50.28 83 LYS A C 1
ATOM 637 O O . LYS A 1 83 ? 15.375 -17.446 -31.552 1.00 50.28 83 LYS A O 1
ATOM 642 N N . ASP A 1 84 ? 17.616 -17.266 -31.413 1.00 53.44 84 ASP A N 1
ATOM 643 C CA . ASP A 1 84 ? 17.640 -15.817 -31.182 1.00 53.44 84 ASP A CA 1
ATOM 644 C C . ASP A 1 84 ? 17.006 -15.040 -32.342 1.00 53.44 84 ASP A C 1
ATOM 646 O O . ASP A 1 84 ? 16.274 -14.084 -32.115 1.00 53.44 84 ASP A O 1
ATOM 650 N N . GLN A 1 85 ? 17.212 -15.474 -33.592 1.00 53.72 85 GLN A N 1
ATOM 651 C CA . GLN A 1 85 ? 16.594 -14.838 -34.759 1.00 53.72 85 GLN A CA 1
ATOM 652 C C . GLN A 1 85 ? 15.075 -15.070 -34.817 1.00 53.72 85 GLN A C 1
ATOM 654 O O . GLN A 1 85 ? 14.332 -14.165 -35.191 1.00 53.72 85 GLN A O 1
ATOM 659 N N . GLN A 1 86 ? 14.599 -16.258 -34.431 1.00 56.25 86 GLN A N 1
ATOM 660 C CA . GLN A 1 86 ? 13.173 -16.580 -34.397 1.00 56.25 86 GLN A CA 1
ATOM 661 C C . GLN A 1 86 ? 12.451 -15.874 -33.239 1.00 56.25 86 GLN A C 1
ATOM 663 O O . GLN A 1 86 ? 11.331 -15.397 -33.429 1.00 56.25 86 GLN A O 1
ATOM 668 N N . ASP A 1 87 ? 13.090 -15.753 -32.073 1.00 59.28 87 ASP A N 1
ATOM 669 C CA . ASP A 1 87 ? 12.580 -14.984 -30.933 1.00 59.28 87 ASP A CA 1
ATOM 670 C C . ASP A 1 87 ? 12.651 -13.471 -31.190 1.00 59.28 87 ASP A C 1
ATOM 672 O O . ASP A 1 87 ? 11.722 -12.745 -30.828 1.00 59.28 87 ASP A O 1
ATOM 676 N N . ALA A 1 88 ? 13.673 -12.985 -31.903 1.00 59.69 88 ALA A N 1
ATOM 677 C CA . ALA A 1 88 ? 13.743 -11.606 -32.385 1.00 59.69 88 ALA A CA 1
ATOM 678 C C . ALA A 1 88 ? 12.655 -11.303 -33.431 1.00 59.69 88 ALA A C 1
ATOM 680 O O . ALA A 1 88 ? 11.995 -10.269 -33.344 1.00 59.69 88 ALA A O 1
ATOM 681 N N . ASP A 1 89 ? 12.394 -12.206 -34.379 1.00 63.12 89 ASP A N 1
ATOM 682 C CA . ASP A 1 89 ? 11.315 -12.044 -35.366 1.00 63.12 89 ASP A CA 1
ATOM 683 C C . ASP A 1 89 ? 9.921 -12.165 -34.732 1.00 63.12 89 ASP A C 1
ATOM 685 O O . ASP A 1 89 ? 8.979 -11.484 -35.150 1.00 63.12 89 ASP A O 1
ATOM 689 N N . ARG A 1 90 ? 9.770 -12.988 -33.687 1.00 64.06 90 ARG A N 1
ATOM 690 C CA . ARG A 1 90 ? 8.545 -13.054 -32.878 1.00 64.06 90 ARG A CA 1
ATOM 691 C C . ARG A 1 90 ? 8.350 -11.775 -32.065 1.00 64.06 90 ARG A C 1
ATOM 693 O O . ARG A 1 90 ? 7.237 -11.258 -32.023 1.00 64.06 90 ARG A O 1
ATOM 700 N N . SER A 1 91 ? 9.425 -11.237 -31.496 1.00 61.44 91 SER A N 1
ATOM 701 C CA . SER A 1 91 ? 9.430 -9.959 -30.779 1.00 61.44 91 SER A CA 1
ATOM 702 C C . SER A 1 91 ? 9.051 -8.801 -31.704 1.00 61.44 91 SER A C 1
ATOM 704 O O . SER A 1 91 ? 8.190 -7.996 -31.358 1.00 61.44 91 SER A O 1
ATOM 706 N N . LYS A 1 92 ? 9.583 -8.775 -32.932 1.00 63.66 92 LYS A N 1
ATOM 707 C CA . LYS A 1 92 ? 9.207 -7.806 -33.974 1.00 63.66 92 LYS A CA 1
ATOM 708 C C . LYS A 1 92 ? 7.733 -7.891 -34.363 1.00 63.66 92 LYS A C 1
ATOM 710 O O . LYS A 1 92 ? 7.072 -6.863 -34.448 1.00 63.66 92 LYS A O 1
ATOM 715 N N . LYS A 1 93 ? 7.186 -9.100 -34.541 1.00 70.44 93 LYS A N 1
ATOM 716 C CA . LYS A 1 93 ? 5.752 -9.298 -34.839 1.00 70.44 93 LYS A CA 1
ATOM 717 C C . LYS A 1 93 ? 4.825 -8.864 -33.699 1.00 70.44 93 LYS A C 1
ATOM 719 O O . LYS A 1 93 ? 3.682 -8.513 -33.964 1.00 70.44 93 LYS A O 1
ATOM 724 N N . LEU A 1 94 ? 5.309 -8.893 -32.459 1.00 76.81 94 LEU A N 1
ATOM 725 C CA . LEU A 1 94 ? 4.579 -8.455 -31.265 1.00 76.81 94 LEU A CA 1
ATOM 726 C C . LEU A 1 94 ? 4.788 -6.963 -30.941 1.00 76.81 94 LEU A C 1
ATOM 728 O O . LEU A 1 94 ? 4.248 -6.487 -29.949 1.00 76.81 94 LEU A O 1
ATOM 732 N N . GLY A 1 95 ? 5.555 -6.226 -31.755 1.00 76.44 95 GLY A N 1
ATOM 733 C CA . GLY A 1 95 ? 5.834 -4.803 -31.536 1.00 76.44 95 GLY A CA 1
ATOM 734 C C . GLY A 1 95 ? 6.906 -4.518 -30.478 1.00 76.44 95 GLY A C 1
ATOM 735 O O . GLY A 1 95 ? 7.092 -3.368 -30.100 1.00 76.44 95 GLY A O 1
ATOM 736 N N . PHE A 1 96 ? 7.654 -5.527 -30.014 1.00 77.56 96 PHE A N 1
ATOM 737 C CA . PHE A 1 96 ? 8.704 -5.340 -29.004 1.00 77.56 96 PHE A CA 1
ATOM 738 C C . PHE A 1 96 ? 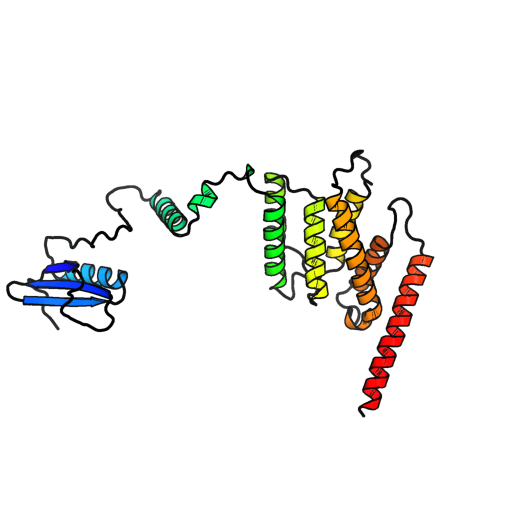9.947 -4.602 -29.521 1.00 77.56 96 PHE A C 1
ATOM 740 O O . PHE A 1 96 ? 10.728 -4.092 -28.722 1.00 77.56 96 PHE A O 1
ATOM 747 N N . ASP A 1 97 ? 10.124 -4.515 -30.843 1.00 80.50 97 ASP A N 1
ATOM 748 C CA . ASP A 1 97 ? 11.278 -3.858 -31.476 1.00 80.50 97 ASP A CA 1
ATOM 749 C C . ASP A 1 97 ? 11.370 -2.371 -31.096 1.00 80.50 97 ASP A C 1
ATOM 751 O O . ASP A 1 97 ? 12.459 -1.864 -30.837 1.00 80.50 97 ASP A O 1
ATOM 755 N N . GLU A 1 98 ? 10.221 -1.700 -30.960 1.00 81.00 98 GLU A N 1
ATOM 756 C CA . GLU A 1 98 ? 10.147 -0.300 -30.532 1.00 81.00 98 GLU A CA 1
ATOM 757 C C . GLU A 1 98 ? 10.643 -0.124 -29.089 1.00 81.00 98 GLU A C 1
ATOM 759 O O . GLU A 1 98 ? 11.416 0.789 -28.806 1.00 81.00 98 GLU A O 1
ATOM 764 N N . TYR A 1 99 ? 10.287 -1.037 -28.182 1.00 79.50 99 TYR A N 1
ATOM 765 C CA . TYR A 1 99 ? 10.727 -0.989 -26.783 1.00 79.50 99 TYR A CA 1
ATOM 766 C C . TYR A 1 99 ? 12.214 -1.318 -26.627 1.00 79.50 99 TYR A C 1
ATOM 768 O O . TYR A 1 99 ? 12.888 -0.714 -25.799 1.00 79.50 99 TYR A O 1
ATOM 776 N N . ILE A 1 100 ? 12.736 -2.251 -27.430 1.00 81.88 100 ILE A N 1
ATOM 777 C CA . ILE A 1 100 ? 14.157 -2.632 -27.412 1.00 81.88 100 ILE A CA 1
ATOM 778 C C . ILE A 1 100 ? 15.038 -1.488 -27.932 1.00 81.88 100 ILE A C 1
ATOM 780 O O . ILE A 1 100 ? 16.141 -1.282 -27.430 1.00 81.88 100 ILE A O 1
ATOM 784 N N . GLN A 1 101 ? 14.564 -0.746 -28.936 1.00 84.19 101 GLN A N 1
ATOM 785 C CA . GLN A 1 101 ? 15.302 0.369 -29.541 1.00 84.19 101 GLN A CA 1
ATOM 786 C C . GLN A 1 101 ? 15.099 1.702 -28.812 1.00 84.19 101 GLN A C 1
ATOM 788 O O . GLN A 1 101 ? 15.820 2.667 -29.077 1.00 84.19 101 GLN A O 1
ATOM 793 N N . SER A 1 102 ? 14.123 1.775 -27.909 1.00 87.19 102 SER A N 1
ATOM 794 C CA . SER A 1 102 ? 13.846 2.981 -27.143 1.00 87.19 102 SER A CA 1
ATOM 795 C C . SER A 1 102 ? 14.974 3.288 -26.162 1.00 87.19 102 SER A C 1
ATOM 797 O O . SER A 1 102 ? 15.476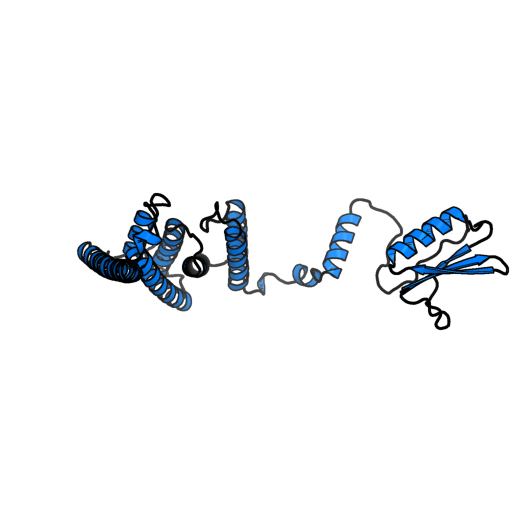 2.409 -25.468 1.00 87.19 102 SER A O 1
ATOM 799 N N . ASP A 1 103 ? 15.346 4.563 -26.075 1.00 88.62 103 ASP A N 1
ATOM 800 C CA . ASP A 1 103 ? 16.334 5.040 -25.108 1.00 88.62 103 ASP A CA 1
ATOM 801 C C . ASP A 1 103 ? 15.703 5.101 -23.706 1.00 88.62 103 ASP A C 1
ATOM 803 O O . ASP A 1 103 ? 14.810 5.932 -23.495 1.00 88.62 103 ASP A O 1
ATOM 807 N N . PRO A 1 104 ? 16.153 4.273 -22.739 1.00 87.50 104 PRO A N 1
ATOM 808 C CA . PRO A 1 104 ? 15.581 4.251 -21.398 1.00 87.50 104 PRO A CA 1
ATOM 809 C C . PRO A 1 104 ? 15.608 5.629 -20.727 1.00 87.50 104 PRO A C 1
ATOM 811 O O . PRO A 1 104 ? 14.650 6.002 -20.064 1.00 87.50 104 PRO A O 1
ATOM 814 N N . CYS A 1 105 ? 16.639 6.440 -20.980 1.00 89.00 105 CYS A N 1
ATOM 815 C CA . CYS A 1 105 ? 16.822 7.743 -20.337 1.00 89.00 105 CYS A CA 1
ATOM 816 C C . CYS A 1 105 ? 15.751 8.787 -20.701 1.00 89.00 105 CYS A C 1
ATOM 818 O O . CYS A 1 105 ? 15.717 9.858 -20.094 1.00 89.00 105 CYS A O 1
ATOM 820 N N . LYS A 1 106 ? 14.903 8.517 -21.701 1.00 91.00 106 LYS A N 1
ATOM 821 C CA . LYS A 1 106 ? 13.850 9.438 -22.157 1.00 91.00 106 LYS A CA 1
ATOM 822 C C . LYS A 1 106 ? 12.502 9.214 -21.478 1.00 91.00 106 LYS A C 1
ATOM 824 O O . LYS A 1 106 ? 11.578 9.986 -21.728 1.00 91.00 106 LYS A O 1
ATOM 829 N N . PHE A 1 107 ? 12.371 8.178 -20.657 1.00 91.75 107 PHE A N 1
ATOM 830 C CA . PHE A 1 107 ? 11.115 7.856 -19.994 1.00 91.75 107 PHE A CA 1
ATOM 831 C C . PHE A 1 107 ? 11.039 8.441 -18.588 1.00 91.75 107 PHE A C 1
ATOM 833 O O . PHE A 1 107 ? 12.045 8.572 -17.888 1.00 91.75 107 PHE A O 1
ATOM 840 N N . ASP A 1 108 ? 9.815 8.723 -18.140 1.00 94.19 108 ASP A N 1
ATOM 841 C CA . ASP A 1 108 ? 9.574 8.987 -16.727 1.00 94.19 108 ASP A CA 1
ATOM 842 C C . ASP A 1 108 ? 9.598 7.672 -15.941 1.00 94.19 108 ASP A C 1
ATOM 844 O O . ASP A 1 108 ? 8.610 6.943 -15.815 1.00 94.19 108 ASP A O 1
ATOM 848 N N . HIS A 1 109 ? 10.771 7.359 -15.402 1.00 95.06 109 HIS A N 1
ATOM 849 C CA . HIS A 1 109 ? 10.953 6.155 -14.609 1.00 95.06 109 HIS A CA 1
ATOM 850 C C . HIS A 1 109 ? 10.205 6.173 -13.276 1.00 95.06 109 HIS A C 1
ATOM 852 O O . HIS A 1 109 ? 9.998 5.092 -12.725 1.00 95.06 109 HIS A O 1
ATOM 858 N N . HIS A 1 110 ? 9.791 7.334 -12.756 1.00 93.69 110 HIS A N 1
ATOM 859 C CA . HIS A 1 110 ? 8.987 7.390 -11.536 1.00 93.69 110 HIS A CA 1
ATOM 860 C C . HIS A 1 110 ? 7.572 6.872 -11.799 1.00 93.69 110 HIS A C 1
ATOM 862 O O . HIS A 1 110 ? 7.092 6.023 -11.045 1.00 93.69 110 HIS A O 1
ATOM 868 N N . ASP A 1 111 ? 6.950 7.309 -12.895 1.00 94.38 111 ASP A N 1
ATOM 869 C CA . ASP A 1 111 ? 5.618 6.850 -13.300 1.00 94.38 111 ASP A CA 1
ATOM 870 C C . ASP A 1 111 ? 5.629 5.387 -13.755 1.00 94.38 111 ASP A C 1
ATOM 872 O O . ASP A 1 111 ? 4.796 4.594 -13.312 1.00 94.38 111 ASP A O 1
ATOM 876 N N . LEU A 1 112 ? 6.623 4.979 -14.553 1.00 95.44 112 LEU A N 1
ATOM 877 C CA . LEU A 1 112 ? 6.780 3.570 -14.934 1.00 95.44 112 LEU A CA 1
ATOM 878 C C . LEU A 1 112 ? 6.980 2.668 -13.710 1.00 95.44 112 LEU A C 1
ATOM 880 O O . LEU A 1 112 ? 6.385 1.592 -13.624 1.00 95.44 112 LEU A O 1
ATOM 884 N N . PHE A 1 113 ? 7.796 3.108 -12.744 1.00 96.62 113 PHE A N 1
ATOM 885 C CA . PHE A 1 113 ? 7.997 2.362 -11.506 1.00 96.62 113 PHE A CA 1
ATOM 886 C C . PHE A 1 113 ? 6.714 2.274 -10.687 1.00 96.62 113 PHE A C 1
ATOM 888 O O . PHE A 1 113 ? 6.424 1.209 -10.148 1.00 96.62 113 PHE A O 1
ATOM 895 N N . LYS A 1 114 ? 5.937 3.360 -10.610 1.00 96.00 114 LYS A N 1
ATOM 896 C CA . LYS A 1 114 ? 4.628 3.353 -9.956 1.00 96.00 114 LYS A CA 1
ATOM 897 C C . LYS A 1 114 ? 3.739 2.275 -10.572 1.00 96.00 114 LYS A C 1
ATOM 899 O O . LYS A 1 114 ? 3.281 1.400 -9.848 1.00 96.00 114 LYS A O 1
ATOM 904 N N . THR A 1 115 ? 3.568 2.269 -11.895 1.00 96.94 115 THR A N 1
ATOM 905 C CA . THR A 1 115 ? 2.764 1.247 -12.586 1.00 96.94 115 THR A CA 1
ATOM 906 C C . THR A 1 115 ? 3.270 -0.167 -12.306 1.00 96.94 115 THR A C 1
ATOM 908 O O . THR A 1 115 ? 2.475 -1.056 -11.998 1.00 96.94 115 THR A O 1
ATOM 911 N N . LEU A 1 116 ? 4.589 -0.379 -12.360 1.00 96.81 116 LEU A N 1
ATOM 912 C CA . LEU A 1 116 ? 5.203 -1.672 -12.064 1.00 96.81 116 LEU A CA 1
ATOM 913 C C . LEU A 1 116 ? 4.941 -2.116 -10.617 1.00 96.81 116 LEU A C 1
ATOM 915 O O . LEU A 1 116 ? 4.576 -3.269 -10.383 1.00 96.81 116 LEU A O 1
ATOM 919 N N . GLN A 1 117 ? 5.110 -1.220 -9.644 1.00 96.56 117 GLN A N 1
ATOM 920 C CA . GLN A 1 117 ? 4.886 -1.493 -8.226 1.00 96.56 117 GLN A CA 1
ATOM 921 C C . GLN A 1 117 ? 3.413 -1.814 -7.948 1.00 96.56 117 GLN A C 1
ATOM 923 O O . GLN A 1 117 ? 3.135 -2.816 -7.289 1.00 96.56 117 GLN A O 1
ATOM 928 N N . THR A 1 118 ? 2.486 -1.023 -8.495 1.00 96.56 118 THR A N 1
ATOM 929 C CA . THR A 1 118 ? 1.036 -1.238 -8.393 1.00 96.56 118 THR A CA 1
ATOM 930 C C . THR A 1 118 ? 0.654 -2.614 -8.938 1.00 96.56 118 THR A C 1
ATOM 932 O O . THR A 1 118 ? 0.049 -3.406 -8.219 1.00 96.56 118 THR A O 1
ATOM 935 N N . ALA A 1 119 ? 1.091 -2.954 -10.155 1.00 96.31 119 ALA A N 1
ATOM 936 C CA . ALA A 1 119 ? 0.804 -4.254 -10.762 1.00 96.31 119 ALA A CA 1
ATOM 937 C C . ALA A 1 119 ? 1.430 -5.423 -9.980 1.00 96.31 119 ALA A C 1
ATOM 939 O O . ALA A 1 119 ? 0.828 -6.489 -9.844 1.00 96.31 119 ALA A O 1
ATOM 940 N N . THR A 1 120 ? 2.632 -5.224 -9.428 1.00 95.50 120 THR A N 1
ATOM 941 C CA . THR A 1 120 ? 3.304 -6.226 -8.587 1.00 95.50 120 THR A CA 1
ATOM 942 C C . THR A 1 120 ? 2.519 -6.479 -7.300 1.00 95.50 120 THR A C 1
ATOM 944 O O . THR A 1 120 ? 2.372 -7.634 -6.893 1.00 95.50 120 THR A O 1
ATOM 947 N N . LEU A 1 121 ? 1.994 -5.421 -6.673 1.00 94.44 121 LEU A N 1
ATOM 948 C CA . LEU A 1 121 ? 1.151 -5.527 -5.486 1.00 94.44 121 LEU A CA 1
ATOM 949 C C . LEU A 1 121 ? -0.182 -6.213 -5.805 1.00 94.44 121 LEU A C 1
ATOM 951 O O . LEU A 1 121 ? -0.567 -7.118 -5.072 1.00 94.44 121 LEU A O 1
ATOM 955 N N . ASP A 1 122 ? -0.846 -5.858 -6.906 1.00 93.50 122 ASP A N 1
ATOM 956 C CA . ASP A 1 122 ? -2.106 -6.495 -7.316 1.00 93.50 122 ASP A CA 1
ATOM 957 C C . ASP A 1 122 ? -1.925 -7.993 -7.564 1.00 93.50 122 ASP A C 1
ATOM 959 O O . ASP A 1 122 ? -2.679 -8.818 -7.043 1.00 93.50 122 ASP A O 1
ATOM 963 N N . PHE A 1 123 ? -0.864 -8.369 -8.286 1.00 92.25 123 PHE A N 1
ATOM 964 C CA . PHE A 1 123 ? -0.502 -9.774 -8.447 1.00 92.25 123 PHE A CA 1
ATOM 965 C C . PHE A 1 123 ? -0.252 -10.435 -7.088 1.00 92.25 123 PHE A C 1
ATOM 967 O O . PHE A 1 123 ? -0.716 -11.545 -6.839 1.00 92.25 123 PHE A O 1
ATOM 974 N N . ARG A 1 124 ? 0.450 -9.765 -6.172 1.00 90.19 124 ARG A N 1
ATOM 975 C CA . ARG A 1 124 ? 0.763 -10.331 -4.857 1.00 90.19 124 ARG A CA 1
ATOM 976 C C . ARG A 1 124 ? -0.470 -10.498 -3.960 1.00 90.19 124 ARG A C 1
ATOM 978 O O . ARG A 1 124 ? -0.515 -11.462 -3.196 1.00 90.19 124 ARG A O 1
ATOM 985 N N . LEU A 1 125 ? -1.445 -9.598 -4.056 1.00 90.31 125 LEU A N 1
ATOM 986 C CA . LEU A 1 125 ? -2.713 -9.639 -3.319 1.00 90.31 125 LEU A CA 1
ATOM 987 C C . LEU A 1 125 ? -3.735 -10.599 -3.938 1.00 90.31 125 LEU A C 1
ATOM 989 O O . LEU A 1 125 ? -4.679 -10.994 -3.258 1.00 90.31 125 LEU A O 1
ATOM 993 N N . SER A 1 126 ? -3.523 -11.024 -5.189 1.00 87.62 126 SER A N 1
ATOM 994 C CA . SER A 1 126 ? -4.290 -12.121 -5.796 1.00 87.62 126 SER A CA 1
ATOM 995 C C . SER A 1 126 ? -4.077 -13.464 -5.082 1.00 87.62 126 SER A C 1
ATOM 997 O O . SER A 1 126 ? -4.940 -14.334 -5.159 1.00 87.62 126 SER A O 1
ATOM 999 N N . ASP A 1 127 ? -2.971 -13.605 -4.341 1.00 82.06 127 ASP A N 1
ATOM 1000 C CA . ASP A 1 127 ? -2.731 -14.681 -3.377 1.00 82.06 127 ASP A CA 1
ATOM 1001 C C . ASP A 1 127 ? -3.280 -14.263 -1.991 1.00 82.06 127 ASP A C 1
ATOM 1003 O O . ASP A 1 127 ? -2.606 -13.518 -1.263 1.00 82.06 127 ASP A O 1
ATOM 1007 N N . PRO A 1 128 ? -4.497 -14.707 -1.608 1.00 58.09 128 PRO A N 1
ATOM 1008 C CA . PRO A 1 128 ? -5.274 -14.067 -0.544 1.00 58.09 128 PRO A CA 1
ATOM 1009 C C . PRO A 1 128 ? -4.748 -14.326 0.872 1.00 58.09 128 PRO A C 1
ATOM 1011 O O . PRO A 1 128 ? -5.146 -13.631 1.805 1.00 58.09 128 PRO A O 1
ATOM 1014 N N . TYR A 1 129 ? -3.900 -15.341 1.067 1.00 61.06 129 TYR A N 1
ATOM 1015 C CA . TYR A 1 129 ? -3.618 -15.878 2.404 1.00 61.06 129 TYR A CA 1
ATOM 1016 C C . TYR A 1 129 ? -2.182 -15.670 2.881 1.00 61.06 129 TYR A C 1
ATOM 1018 O O . TYR A 1 129 ? -1.931 -15.734 4.084 1.00 61.06 129 TYR A O 1
ATOM 1026 N N . CYS A 1 130 ? -1.235 -15.419 1.976 1.00 65.44 130 CYS A N 1
ATOM 1027 C CA . CYS A 1 130 ? 0.184 -15.447 2.332 1.00 65.44 130 CYS A CA 1
ATOM 1028 C C . CYS A 1 130 ? 0.885 -14.091 2.263 1.00 65.44 130 CYS A C 1
ATOM 1030 O O . CYS A 1 130 ? 1.958 -13.948 2.845 1.00 65.44 130 CYS A O 1
ATOM 1032 N N . SER A 1 131 ? 0.347 -13.112 1.533 1.00 81.62 131 SER A N 1
ATOM 1033 C CA . SER A 1 131 ? 1.062 -11.852 1.329 1.00 81.62 131 SER A CA 1
ATOM 1034 C C . SER A 1 131 ? 0.820 -10.831 2.426 1.00 81.62 131 SER A C 1
ATOM 1036 O O . SER A 1 131 ? 1.779 -10.242 2.906 1.00 81.62 131 SER A O 1
ATOM 1038 N N . LEU A 1 132 ? -0.440 -10.580 2.792 1.00 87.56 132 LEU A N 1
ATOM 1039 C CA . LEU A 1 132 ? -0.833 -9.414 3.595 1.00 87.56 132 LEU A CA 1
ATOM 1040 C C . LEU A 1 132 ? -0.246 -8.093 3.045 1.00 87.56 132 LEU A C 1
ATOM 1042 O O . LEU A 1 132 ? 0.078 -7.174 3.796 1.00 87.56 132 LEU A O 1
ATOM 1046 N N . GLY A 1 133 ? -0.042 -8.026 1.725 1.00 89.75 133 GLY A N 1
ATOM 1047 C CA . GLY A 1 133 ? 0.642 -6.928 1.038 1.00 89.75 133 GLY A CA 1
ATOM 1048 C C . GLY A 1 133 ? 2.169 -7.045 0.962 1.00 89.75 133 GLY A C 1
ATOM 1049 O O . GLY A 1 133 ? 2.773 -6.330 0.173 1.00 89.75 133 GLY A O 1
ATOM 1050 N N . TRP A 1 134 ? 2.824 -7.950 1.697 1.00 91.88 134 TRP A N 1
ATOM 1051 C CA . TRP A 1 134 ? 4.274 -8.136 1.601 1.00 91.88 134 TRP A CA 1
ATOM 1052 C C . TRP A 1 134 ? 4.684 -8.697 0.240 1.00 91.88 134 TRP A C 1
ATOM 1054 O O . TRP A 1 134 ? 4.293 -9.803 -0.159 1.00 91.88 134 TRP A O 1
ATOM 1064 N N . LEU A 1 135 ? 5.545 -7.947 -0.442 1.00 92.81 135 LEU A N 1
ATOM 1065 C CA . LEU A 1 135 ? 6.244 -8.415 -1.628 1.00 92.81 135 LEU A CA 1
ATOM 1066 C C . LEU A 1 135 ? 7.178 -9.574 -1.269 1.00 92.81 135 LEU A C 1
ATOM 1068 O O . LEU A 1 135 ? 7.795 -9.603 -0.203 1.00 92.81 135 LEU A O 1
ATOM 1072 N N . SER A 1 136 ? 7.286 -10.543 -2.174 1.00 92.06 136 SER A N 1
ATOM 1073 C CA . SER A 1 136 ? 8.273 -11.614 -2.038 1.00 92.06 136 SER A CA 1
ATOM 1074 C C . SER A 1 136 ? 9.704 -11.062 -2.142 1.00 92.06 136 SER A C 1
ATOM 1076 O O . SER A 1 136 ? 9.914 -10.045 -2.809 1.00 92.06 136 SER A O 1
ATOM 1078 N N . PRO A 1 137 ? 10.717 -11.750 -1.581 1.00 92.94 137 PRO A N 1
ATOM 1079 C CA . PRO A 1 137 ? 12.111 -11.321 -1.701 1.00 92.94 137 PRO A CA 1
ATOM 1080 C C . PRO A 1 137 ? 12.562 -11.093 -3.152 1.00 92.94 137 PRO A C 1
ATOM 1082 O O . PRO A 1 137 ? 13.278 -10.137 -3.427 1.00 92.94 137 PRO A O 1
ATOM 1085 N N . GLY A 1 138 ? 12.096 -11.926 -4.092 1.00 94.50 138 GLY A N 1
ATOM 1086 C CA . GLY A 1 138 ? 12.399 -11.770 -5.517 1.00 94.50 138 GLY A CA 1
ATOM 1087 C C . GLY A 1 138 ? 11.752 -10.531 -6.141 1.00 94.50 138 GLY A C 1
ATOM 1088 O O . GLY A 1 138 ? 12.407 -9.818 -6.895 1.00 94.50 138 GLY A O 1
ATOM 1089 N N . GLN A 1 139 ? 10.496 -10.230 -5.794 1.00 94.25 139 GLN A N 1
ATOM 1090 C CA . GLN A 1 139 ? 9.827 -9.004 -6.245 1.00 94.25 139 GLN A CA 1
ATOM 1091 C C . GLN A 1 139 ? 10.524 -7.759 -5.692 1.00 94.25 139 GLN A C 1
ATOM 1093 O O . GLN A 1 139 ? 10.829 -6.847 -6.456 1.00 94.25 139 GLN A O 1
ATOM 1098 N N . SER A 1 140 ? 10.824 -7.741 -4.390 1.00 93.56 140 SER A N 1
ATOM 1099 C CA . SER A 1 140 ? 11.547 -6.633 -3.757 1.00 93.56 140 SER A CA 1
ATOM 1100 C C . SER A 1 140 ? 12.905 -6.407 -4.416 1.00 93.56 140 SER A C 1
ATOM 1102 O O . SER A 1 140 ? 13.218 -5.276 -4.772 1.00 93.56 140 SER A O 1
ATOM 1104 N N . TYR A 1 141 ? 13.661 -7.479 -4.673 1.00 95.56 141 TYR A N 1
ATOM 1105 C CA . TYR A 1 141 ? 14.955 -7.400 -5.351 1.00 95.56 141 TYR A CA 1
ATOM 1106 C C . TYR A 1 141 ? 14.850 -6.771 -6.748 1.00 95.56 141 TYR A C 1
ATOM 1108 O O . TYR A 1 141 ? 15.596 -5.850 -7.071 1.00 95.56 141 TYR A O 1
ATOM 1116 N N . VAL A 1 142 ? 13.893 -7.215 -7.570 1.00 96.44 142 VAL A N 1
ATOM 1117 C CA . VAL A 1 142 ? 13.700 -6.673 -8.927 1.00 96.44 142 VAL A CA 1
ATOM 1118 C C . VAL A 1 142 ? 13.320 -5.191 -8.891 1.00 96.44 142 VAL A C 1
ATOM 1120 O O . VAL A 1 142 ? 13.848 -4.396 -9.671 1.00 96.44 142 VAL A O 1
ATOM 1123 N N . LEU A 1 143 ? 12.430 -4.799 -7.975 1.00 96.06 143 LEU A N 1
ATOM 1124 C CA . LEU A 1 143 ? 12.047 -3.397 -7.811 1.00 96.06 143 LEU A CA 1
ATOM 1125 C C . LEU A 1 143 ? 13.230 -2.542 -7.333 1.00 96.06 143 LEU A C 1
ATOM 1127 O O . LEU A 1 143 ? 13.425 -1.436 -7.836 1.00 96.06 143 LEU A O 1
ATOM 1131 N N . GLU A 1 144 ? 14.042 -3.038 -6.400 1.00 95.38 144 GLU A N 1
ATOM 1132 C CA . GLU A 1 144 ? 15.242 -2.348 -5.918 1.00 95.38 144 GLU A CA 1
ATOM 1133 C C . GLU A 1 144 ? 16.300 -2.172 -7.014 1.00 95.38 144 GLU A C 1
ATOM 1135 O O . GLU A 1 144 ? 16.857 -1.078 -7.154 1.00 95.38 144 GLU A O 1
ATOM 1140 N N . GLU A 1 145 ? 16.529 -3.198 -7.835 1.00 96.06 145 GLU A N 1
ATOM 1141 C CA . GLU A 1 145 ? 17.413 -3.129 -9.002 1.00 96.06 145 GLU A CA 1
ATOM 1142 C C . GLU A 1 145 ? 16.941 -2.074 -10.007 1.00 96.06 145 GLU A C 1
ATOM 1144 O O . GLU A 1 145 ? 17.740 -1.245 -10.448 1.00 96.06 145 GLU A O 1
ATOM 1149 N N . TYR A 1 146 ? 15.641 -2.042 -10.331 1.00 95.62 146 TYR A N 1
ATOM 1150 C CA . TYR A 1 146 ? 15.075 -1.022 -11.219 1.00 95.62 146 TYR A CA 1
ATOM 1151 C C . TYR A 1 146 ? 15.350 0.388 -10.684 1.00 95.62 146 TYR A C 1
ATOM 1153 O O . TYR A 1 146 ? 15.815 1.268 -11.409 1.00 95.62 146 TYR A O 1
ATOM 1161 N N . CYS A 1 147 ? 15.107 0.606 -9.392 1.00 94.56 147 CYS A N 1
ATOM 1162 C CA . CYS A 1 147 ? 15.303 1.915 -8.777 1.00 94.56 147 CYS A CA 1
ATOM 1163 C C . CYS A 1 147 ? 16.765 2.346 -8.774 1.00 94.56 147 CYS A C 1
ATOM 1165 O O . CYS A 1 147 ? 17.053 3.519 -8.996 1.00 94.56 147 CYS A O 1
ATOM 1167 N N . SER A 1 148 ? 17.672 1.400 -8.531 1.00 93.56 148 SER A N 1
ATOM 1168 C CA . SER A 1 148 ? 19.112 1.649 -8.514 1.00 93.56 148 SER A CA 1
ATOM 1169 C C . SER A 1 148 ? 19.635 2.002 -9.907 1.00 93.56 148 SER A C 1
ATOM 1171 O O . SER A 1 148 ? 20.499 2.864 -10.037 1.00 93.56 148 SER A O 1
ATOM 1173 N N . ARG A 1 149 ? 19.077 1.383 -10.955 1.00 94.38 149 ARG A N 1
ATOM 1174 C CA . ARG A 1 149 ? 19.448 1.634 -12.356 1.00 94.38 149 ARG A CA 1
ATOM 1175 C C . ARG A 1 149 ? 18.930 2.966 -12.883 1.00 94.38 149 ARG A C 1
ATOM 1177 O O . ARG A 1 149 ? 19.654 3.647 -13.599 1.00 94.38 149 ARG A O 1
ATOM 1184 N N . TYR A 1 150 ? 17.697 3.324 -12.532 1.00 94.06 150 TYR A N 1
ATOM 1185 C CA . TYR A 1 150 ? 16.997 4.467 -13.124 1.00 94.06 150 TYR A CA 1
ATOM 1186 C C . TYR A 1 150 ? 16.813 5.661 -12.178 1.00 94.06 150 TYR A C 1
ATOM 1188 O O . TYR A 1 150 ? 16.155 6.636 -12.529 1.00 94.06 150 TYR A O 1
ATOM 1196 N N . GLY A 1 151 ? 17.390 5.609 -10.975 1.00 91.50 151 GLY A N 1
ATOM 1197 C CA . GLY A 1 151 ? 17.411 6.739 -10.043 1.00 91.50 151 GLY A CA 1
ATOM 1198 C C . GLY A 1 151 ? 16.052 7.087 -9.428 1.00 91.50 151 GLY A C 1
ATOM 1199 O O . GLY A 1 151 ? 15.815 8.246 -9.086 1.00 91.50 151 GLY A O 1
ATOM 1200 N N . VAL A 1 152 ? 15.152 6.111 -9.268 1.00 93.00 152 VAL A N 1
ATOM 1201 C CA . VAL A 1 152 ? 13.822 6.351 -8.682 1.00 93.00 152 VAL A CA 1
ATOM 1202 C C . VAL A 1 152 ? 13.951 6.658 -7.188 1.00 93.00 152 VAL A C 1
ATOM 1204 O O . VAL A 1 152 ? 14.458 5.854 -6.401 1.00 93.00 152 VAL A O 1
ATOM 1207 N N . ARG A 1 153 ? 13.458 7.830 -6.779 1.00 90.75 153 ARG A N 1
ATOM 1208 C CA . ARG A 1 153 ? 13.636 8.363 -5.420 1.00 90.75 153 ARG A CA 1
ATOM 1209 C C . ARG A 1 153 ? 12.955 7.512 -4.350 1.00 90.75 153 ARG A C 1
ATOM 1211 O O . ARG A 1 153 ? 11.770 7.213 -4.436 1.00 90.75 153 ARG A O 1
ATOM 1218 N N . GLY A 1 154 ? 13.688 7.222 -3.272 1.00 90.75 154 GLY A N 1
ATOM 1219 C CA . GLY A 1 154 ? 13.224 6.412 -2.141 1.00 90.75 154 GLY A CA 1
ATOM 1220 C C . GLY A 1 154 ? 11.869 6.833 -1.572 1.00 90.75 154 GLY A C 1
ATOM 1221 O O . GLY A 1 154 ? 10.973 6.001 -1.466 1.00 90.75 154 GLY A O 1
ATOM 1222 N N . CYS A 1 155 ? 11.726 8.117 -1.229 1.00 90.56 155 CYS A N 1
ATOM 1223 C CA . CYS A 1 155 ? 10.510 8.654 -0.614 1.00 90.56 155 CYS A CA 1
ATOM 1224 C C . CYS A 1 155 ? 9.287 8.446 -1.515 1.00 90.56 155 CYS A C 1
ATOM 1226 O O . CYS A 1 155 ? 8.284 7.903 -1.059 1.00 90.56 155 CYS A O 1
ATOM 1228 N N . LEU A 1 156 ? 9.407 8.778 -2.804 1.00 91.38 156 LEU A N 1
ATOM 1229 C CA . LEU A 1 156 ? 8.327 8.622 -3.772 1.00 91.38 156 LEU A CA 1
ATOM 1230 C C . LEU A 1 156 ? 7.838 7.171 -3.886 1.00 91.38 156 LEU A C 1
ATOM 1232 O O . LEU A 1 156 ? 6.634 6.934 -3.894 1.00 91.38 156 LEU A O 1
ATOM 1236 N N . ARG A 1 157 ? 8.757 6.196 -3.895 1.00 93.75 157 ARG A N 1
ATOM 1237 C CA . ARG A 1 157 ? 8.404 4.763 -3.931 1.00 93.75 157 ARG A CA 1
ATOM 1238 C C . ARG A 1 157 ? 7.552 4.356 -2.739 1.00 93.75 157 ARG A C 1
ATOM 1240 O O . ARG A 1 157 ? 6.600 3.605 -2.904 1.00 93.75 157 ARG A O 1
ATOM 1247 N N . HIS A 1 158 ? 7.900 4.830 -1.543 1.00 95.00 158 HIS A N 1
ATOM 1248 C CA . HIS A 1 158 ? 7.132 4.534 -0.336 1.00 95.00 158 HIS A CA 1
ATOM 1249 C C . HIS A 1 158 ? 5.825 5.324 -0.269 1.00 95.00 158 HIS A C 1
ATOM 1251 O O . HIS A 1 158 ? 4.864 4.802 0.282 1.00 95.00 158 HIS A O 1
ATOM 1257 N N . LEU A 1 159 ? 5.753 6.529 -0.847 1.00 95.38 159 LEU A N 1
ATOM 1258 C CA . LEU A 1 159 ? 4.503 7.287 -0.948 1.00 95.38 159 LEU A CA 1
ATOM 1259 C C . LEU A 1 159 ? 3.499 6.578 -1.853 1.00 95.38 159 LEU A C 1
ATOM 1261 O O . LEU A 1 159 ? 2.366 6.362 -1.431 1.00 95.38 159 LEU A O 1
ATOM 1265 N N . TYR A 1 160 ? 3.920 6.174 -3.056 1.00 95.44 160 TYR A N 1
ATOM 1266 C CA . TYR A 1 160 ? 3.062 5.390 -3.941 1.00 95.44 160 TYR A CA 1
ATOM 1267 C C . TYR A 1 160 ? 2.673 4.079 -3.284 1.00 95.44 160 TYR A C 1
ATOM 1269 O O . TYR A 1 160 ? 1.488 3.801 -3.195 1.00 95.44 160 TYR A O 1
ATOM 1277 N N . TYR A 1 161 ? 3.631 3.348 -2.713 1.00 96.00 161 TYR A N 1
ATOM 1278 C CA . TYR A 1 161 ? 3.333 2.084 -2.056 1.00 96.00 161 TYR A CA 1
ATOM 1279 C C . TYR A 1 161 ? 2.376 2.228 -0.869 1.00 96.00 161 TYR A C 1
ATOM 1281 O O . TYR A 1 161 ? 1.470 1.421 -0.714 1.00 96.00 161 TYR A O 1
ATOM 1289 N N . LEU A 1 162 ? 2.544 3.253 -0.031 1.00 96.81 162 LEU A N 1
ATOM 1290 C CA . LEU A 1 162 ? 1.661 3.506 1.105 1.00 96.81 162 LEU A CA 1
ATOM 1291 C C . LEU A 1 162 ? 0.246 3.866 0.646 1.00 96.81 162 LEU A C 1
ATOM 1293 O O . LEU A 1 162 ? -0.711 3.344 1.212 1.00 96.81 162 LEU A O 1
ATOM 1297 N N . ASN A 1 163 ? 0.118 4.724 -0.370 1.00 97.06 163 ASN A N 1
ATOM 1298 C CA . ASN A 1 163 ? -1.175 5.045 -0.970 1.00 97.06 163 ASN A CA 1
ATOM 1299 C C . ASN A 1 163 ? -1.843 3.786 -1.530 1.00 97.06 163 ASN A C 1
ATOM 1301 O O . ASN A 1 163 ? -2.991 3.493 -1.222 1.00 97.06 163 ASN A O 1
ATOM 1305 N N . ASP A 1 164 ? -1.077 3.011 -2.286 1.00 96.56 164 ASP A N 1
ATOM 1306 C CA . ASP A 1 164 ? -1.500 1.774 -2.912 1.00 96.56 164 ASP A CA 1
ATOM 1307 C C . ASP A 1 164 ? -1.974 0.739 -1.886 1.00 96.56 164 ASP A C 1
ATOM 1309 O O . ASP A 1 164 ? -3.022 0.127 -2.069 1.00 96.56 164 ASP A O 1
ATOM 1313 N N . LEU A 1 165 ? -1.234 0.543 -0.795 1.00 96.44 165 LEU A N 1
ATOM 1314 C CA . LEU A 1 165 ? -1.637 -0.342 0.297 1.00 96.44 165 LEU A CA 1
ATOM 1315 C C . LEU A 1 165 ? -2.920 0.152 0.973 1.00 96.44 165 LEU A C 1
ATOM 1317 O O . LEU A 1 165 ? -3.779 -0.660 1.311 1.00 96.44 165 LEU A O 1
ATOM 1321 N N . LEU A 1 166 ? -3.060 1.467 1.154 1.00 96.56 166 LEU A N 1
ATOM 1322 C CA . LEU A 1 166 ? -4.241 2.073 1.761 1.00 96.56 166 LEU A CA 1
ATOM 1323 C C . LEU A 1 166 ? -5.482 1.916 0.871 1.00 96.56 166 LEU A C 1
ATOM 1325 O O . LEU A 1 166 ? -6.533 1.539 1.380 1.00 96.56 166 LEU A O 1
ATOM 1329 N N . ASP A 1 167 ? -5.343 2.096 -0.447 1.00 96.19 167 ASP A N 1
ATOM 1330 C CA . ASP A 1 167 ? -6.412 1.863 -1.427 1.00 96.19 167 ASP A CA 1
ATOM 1331 C C . ASP A 1 167 ? -6.983 0.445 -1.296 1.00 96.19 167 ASP A C 1
ATOM 1333 O O . ASP A 1 167 ? -8.199 0.259 -1.230 1.00 96.19 167 ASP A O 1
ATOM 1337 N N . ARG A 1 168 ? -6.116 -0.573 -1.200 1.00 94.25 168 ARG A N 1
ATOM 1338 C CA . ARG A 1 168 ? -6.567 -1.966 -1.060 1.00 94.25 168 ARG A CA 1
ATOM 1339 C C . ARG A 1 168 ? -7.097 -2.261 0.341 1.00 94.25 168 ARG A C 1
ATOM 1341 O O . ARG A 1 168 ? -8.085 -2.982 0.470 1.00 94.25 168 ARG A O 1
ATOM 1348 N N . ALA A 1 169 ? -6.502 -1.686 1.384 1.00 92.56 169 ALA A N 1
ATOM 1349 C CA . ALA A 1 169 ? -7.000 -1.841 2.748 1.00 92.56 169 ALA A CA 1
ATOM 1350 C C . ALA A 1 169 ? -8.426 -1.277 2.906 1.00 92.56 169 ALA A C 1
ATOM 1352 O O . ALA A 1 169 ? -9.271 -1.899 3.548 1.00 92.56 169 ALA A O 1
ATOM 1353 N N . GLU A 1 170 ? -8.723 -0.138 2.277 1.00 93.25 170 GLU A N 1
ATOM 1354 C CA . GLU A 1 170 ? -10.065 0.458 2.250 1.00 93.25 170 GLU A CA 1
ATOM 1355 C C . GLU A 1 170 ? -11.067 -0.362 1.422 1.00 93.25 170 GLU A C 1
ATOM 1357 O O . GLU A 1 170 ? -12.247 -0.416 1.762 1.00 93.25 170 GLU A O 1
ATOM 1362 N N . GLN A 1 171 ? -10.602 -1.066 0.386 1.00 92.19 171 GLN A N 1
ATOM 1363 C CA . GLN A 1 171 ? -11.407 -2.029 -0.380 1.00 92.19 171 GLN A CA 1
ATOM 1364 C C . GLN A 1 171 ? -11.646 -3.358 0.362 1.00 92.19 171 GLN A C 1
ATOM 1366 O O . GLN A 1 171 ? -12.353 -4.228 -0.144 1.00 92.19 171 GLN A O 1
ATOM 1371 N N . GLY A 1 172 ? -11.080 -3.525 1.562 1.00 88.19 172 GLY A N 1
ATOM 1372 C CA . GLY A 1 172 ? -11.272 -4.706 2.403 1.00 88.19 172 GLY A CA 1
ATOM 1373 C C . GLY A 1 172 ? -10.224 -5.805 2.221 1.00 88.19 172 GLY A C 1
ATOM 1374 O O . GLY A 1 172 ? -10.382 -6.880 2.801 1.00 88.19 172 GLY A O 1
ATOM 1375 N N . PHE A 1 173 ? -9.142 -5.564 1.472 1.00 89.88 173 PHE A N 1
ATOM 1376 C CA . PHE A 1 173 ? -8.003 -6.483 1.471 1.00 89.88 173 PHE A CA 1
ATOM 1377 C C . PHE A 1 173 ? -7.307 -6.465 2.833 1.00 89.88 173 PHE A C 1
ATOM 1379 O O . PHE A 1 173 ? -7.107 -5.414 3.446 1.00 89.88 173 PHE A O 1
ATOM 1386 N N . MET A 1 174 ? -6.891 -7.641 3.302 1.00 87.00 174 MET A N 1
ATOM 1387 C CA . MET A 1 174 ? -6.130 -7.746 4.540 1.00 87.00 174 MET A CA 1
ATOM 1388 C C . MET A 1 174 ? -4.681 -7.322 4.286 1.00 87.00 174 MET A C 1
ATOM 1390 O O . MET A 1 174 ? -3.919 -8.049 3.651 1.00 87.00 174 MET A O 1
ATOM 1394 N N . ILE A 1 175 ? -4.307 -6.146 4.786 1.00 91.56 175 ILE A N 1
ATOM 1395 C CA . ILE A 1 175 ? -2.946 -5.609 4.714 1.00 91.56 175 ILE A CA 1
ATOM 1396 C C . ILE A 1 175 ? -2.317 -5.649 6.104 1.00 91.56 175 ILE A C 1
ATOM 1398 O O . ILE A 1 175 ? -2.959 -5.290 7.091 1.00 91.56 175 ILE A O 1
ATOM 1402 N N . ASP A 1 176 ? -1.056 -6.066 6.188 1.00 89.44 176 ASP A N 1
ATOM 1403 C CA . ASP A 1 176 ? -0.311 -6.076 7.441 1.00 89.44 176 ASP A CA 1
ATOM 1404 C C . ASP A 1 176 ? -0.082 -4.635 7.948 1.00 89.44 176 ASP A C 1
ATOM 1406 O O . ASP A 1 176 ? 0.582 -3.834 7.275 1.00 89.44 176 ASP A O 1
ATOM 1410 N N . PRO A 1 177 ? -0.562 -4.272 9.153 1.00 90.81 177 PRO A N 1
ATOM 1411 C CA . PRO A 1 177 ? -0.318 -2.950 9.724 1.00 90.81 177 PRO A CA 1
ATOM 1412 C C . PRO A 1 177 ? 1.171 -2.626 9.913 1.00 90.81 177 PRO A C 1
ATOM 1414 O O . PRO A 1 177 ? 1.554 -1.455 9.897 1.00 90.81 177 PRO A O 1
ATOM 1417 N N . GLN A 1 178 ? 2.032 -3.635 10.081 1.00 90.38 178 GLN A N 1
ATOM 1418 C CA . GLN A 1 178 ? 3.475 -3.437 10.193 1.00 90.38 178 GLN A CA 1
ATOM 1419 C C . GLN A 1 178 ? 4.097 -2.967 8.871 1.00 90.38 178 GLN A C 1
ATOM 1421 O O . GLN A 1 178 ? 5.028 -2.158 8.891 1.00 90.38 178 GLN A O 1
ATOM 1426 N N . LEU A 1 179 ? 3.552 -3.401 7.733 1.00 92.75 179 LEU A N 1
ATOM 1427 C CA . LEU A 1 179 ? 3.972 -2.951 6.408 1.00 92.75 179 LEU A CA 1
ATOM 1428 C C . LEU A 1 179 ? 3.603 -1.480 6.174 1.00 92.75 179 LEU A C 1
ATOM 1430 O O . LEU A 1 179 ? 4.453 -0.685 5.761 1.00 92.75 179 LEU A O 1
ATOM 1434 N N . LEU A 1 180 ? 2.365 -1.098 6.513 1.00 94.94 180 LEU A N 1
ATOM 1435 C CA . LEU A 1 180 ? 1.923 0.303 6.500 1.00 94.94 180 LEU A CA 1
ATOM 1436 C C . LEU A 1 180 ? 2.817 1.165 7.400 1.00 94.94 180 LEU A C 1
ATOM 1438 O O . LEU A 1 180 ? 3.244 2.251 7.007 1.00 94.94 180 LEU A O 1
ATOM 1442 N N . HIS A 1 181 ? 3.153 0.657 8.589 1.00 93.56 181 HIS A N 1
ATOM 1443 C CA . HIS A 1 181 ? 4.000 1.359 9.544 1.00 93.56 181 HIS A CA 1
ATOM 1444 C C . HIS A 1 181 ? 5.415 1.594 9.020 1.00 93.56 181 HIS A C 1
ATOM 1446 O O . HIS A 1 181 ? 5.920 2.713 9.122 1.00 93.56 181 HIS A O 1
ATOM 1452 N N . TYR A 1 182 ? 6.033 0.573 8.428 1.00 92.50 182 TYR A N 1
ATOM 1453 C CA . TYR A 1 182 ? 7.358 0.690 7.831 1.00 92.50 182 TYR A CA 1
ATOM 1454 C C . TYR A 1 182 ? 7.392 1.769 6.740 1.00 92.50 182 TYR A C 1
ATOM 1456 O O . TYR A 1 182 ? 8.217 2.684 6.804 1.00 92.50 182 TYR A O 1
ATOM 1464 N N . SER A 1 183 ? 6.452 1.717 5.790 1.00 94.12 183 SER A N 1
ATOM 1465 C CA . SER A 1 183 ? 6.373 2.699 4.703 1.00 94.12 183 SER A CA 1
ATOM 1466 C C . SER A 1 183 ? 6.088 4.112 5.212 1.00 94.12 183 SER A C 1
ATOM 1468 O O . SER A 1 183 ? 6.746 5.061 4.784 1.00 94.12 183 SER A O 1
ATOM 1470 N N . TYR A 1 184 ? 5.179 4.263 6.181 1.00 94.69 184 TYR A N 1
ATOM 1471 C CA . TYR A 1 184 ? 4.875 5.560 6.785 1.00 94.69 184 TYR A CA 1
ATOM 1472 C C . TYR A 1 184 ? 6.092 6.175 7.490 1.00 94.69 184 TYR A C 1
ATOM 1474 O O . TYR A 1 184 ? 6.413 7.339 7.251 1.00 94.69 184 TYR A O 1
ATOM 1482 N N . VAL A 1 185 ? 6.799 5.413 8.334 1.00 91.12 185 VAL A N 1
ATOM 1483 C CA . VAL A 1 185 ? 7.983 5.910 9.060 1.00 91.12 185 VAL A CA 1
ATOM 1484 C C . VAL A 1 185 ? 9.097 6.299 8.093 1.00 91.12 185 VAL A C 1
ATOM 1486 O O . VAL A 1 185 ? 9.757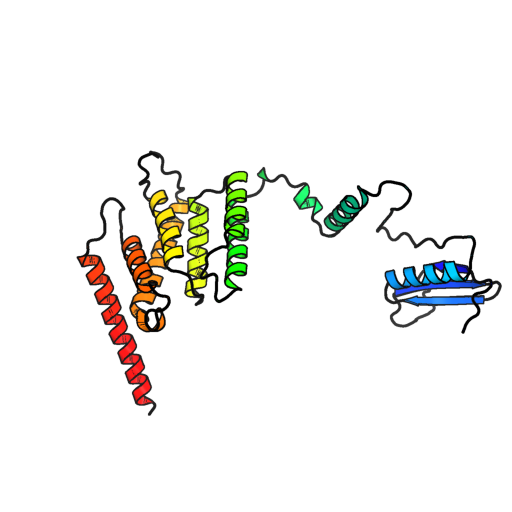 7.322 8.301 1.00 91.12 185 VAL A O 1
ATOM 1489 N N . PHE A 1 186 ? 9.278 5.532 7.013 1.00 91.19 186 PHE A N 1
ATOM 1490 C CA . PHE A 1 186 ? 10.228 5.876 5.963 1.00 91.19 186 PHE A CA 1
ATOM 1491 C C . PHE A 1 186 ? 9.907 7.253 5.364 1.00 91.19 186 PHE A C 1
ATOM 1493 O O . PHE A 1 186 ? 10.766 8.137 5.400 1.00 91.19 186 PHE A O 1
ATOM 1500 N N . CYS A 1 187 ? 8.676 7.478 4.896 1.00 91.94 187 CYS A N 1
ATOM 1501 C CA . CYS A 1 187 ? 8.254 8.771 4.347 1.00 91.94 187 CYS A CA 1
ATOM 1502 C C . CYS A 1 187 ? 8.368 9.906 5.374 1.00 91.94 187 CYS A C 1
ATOM 1504 O O . CYS A 1 187 ? 8.960 10.943 5.077 1.00 91.94 187 CYS A O 1
ATOM 1506 N N . ALA A 1 188 ? 7.878 9.694 6.598 1.00 90.06 188 ALA A N 1
ATOM 1507 C CA . ALA A 1 188 ? 7.906 10.695 7.661 1.00 90.06 188 ALA A CA 1
ATOM 1508 C C . ALA A 1 188 ? 9.340 11.148 7.987 1.00 90.06 188 ALA A C 1
ATOM 1510 O O . ALA A 1 188 ? 9.592 12.342 8.125 1.00 90.06 188 ALA A O 1
ATOM 1511 N N . SER A 1 189 ? 10.301 10.219 8.051 1.00 86.00 189 SER A N 1
ATOM 1512 C CA . SER A 1 189 ? 11.709 10.556 8.314 1.00 86.00 189 SER A CA 1
ATOM 1513 C C . SER A 1 189 ? 12.343 11.422 7.218 1.00 86.00 189 SER A C 1
ATOM 1515 O O . SER A 1 189 ? 13.144 12.307 7.525 1.00 86.00 189 SER A O 1
ATOM 1517 N N . HIS A 1 190 ? 11.957 11.211 5.955 1.00 85.56 190 HIS A N 1
ATOM 1518 C CA . HIS A 1 190 ? 12.452 11.987 4.816 1.00 85.56 190 HIS A CA 1
ATOM 1519 C C . HIS A 1 190 ? 11.792 13.369 4.746 1.00 85.56 190 HIS A C 1
ATOM 1521 O O . HIS A 1 190 ? 12.478 14.371 4.540 1.00 85.56 190 HIS A O 1
ATOM 1527 N N . VAL A 1 191 ? 10.473 13.440 4.952 1.00 85.81 191 VAL A N 1
ATOM 1528 C CA . VAL A 1 191 ? 9.699 14.693 4.912 1.00 85.81 191 VAL A CA 1
ATOM 1529 C C . VAL A 1 191 ? 10.113 15.641 6.037 1.00 85.81 191 VAL A C 1
ATOM 1531 O O . VAL A 1 191 ? 10.310 16.832 5.790 1.00 85.81 191 VAL A O 1
ATOM 1534 N N . SER A 1 192 ? 10.297 15.109 7.245 1.00 79.19 192 SER A N 1
ATOM 1535 C CA . SER A 1 192 ? 10.686 15.878 8.432 1.00 79.19 192 SER A CA 1
ATOM 1536 C C . SER A 1 192 ? 12.179 16.225 8.486 1.00 79.19 192 SER A C 1
ATOM 1538 O O . SER A 1 192 ? 12.595 16.979 9.360 1.00 79.19 192 SER A O 1
ATOM 1540 N N . GLY A 1 193 ? 13.007 15.683 7.583 1.00 68.69 193 GLY A N 1
ATOM 1541 C CA . GLY A 1 193 ? 14.438 16.005 7.502 1.00 68.69 193 GLY A CA 1
ATOM 1542 C C . GLY A 1 193 ? 15.281 15.515 8.686 1.00 68.69 193 GLY A C 1
ATOM 1543 O O . GLY A 1 193 ? 16.353 16.049 8.940 1.00 68.69 193 GLY A O 1
ATOM 1544 N N . SER A 1 194 ? 14.827 14.505 9.431 1.00 56.56 194 SER A N 1
ATOM 1545 C CA . SER A 1 194 ? 15.442 14.091 10.705 1.00 56.56 194 SER A CA 1
ATOM 1546 C C . SER A 1 194 ? 16.640 13.141 10.561 1.00 56.56 194 SER A C 1
ATOM 1548 O O . SER A 1 194 ? 16.924 12.367 11.476 1.00 56.56 194 SER A O 1
ATOM 1550 N N . ARG A 1 195 ? 17.353 13.167 9.426 1.00 56.94 195 ARG A N 1
ATOM 1551 C CA . ARG A 1 195 ? 18.598 12.402 9.273 1.00 56.94 195 ARG A CA 1
ATOM 1552 C C . ARG A 1 195 ? 19.769 13.183 9.882 1.00 56.94 195 ARG A C 1
ATOM 1554 O O . ARG A 1 195 ? 20.017 14.301 9.438 1.00 56.94 195 ARG A O 1
ATOM 1561 N N . PRO A 1 196 ? 20.532 12.596 10.825 1.00 51.62 196 PRO A N 1
ATOM 1562 C CA . PRO A 1 196 ? 21.703 13.250 11.411 1.00 51.62 196 PRO A CA 1
ATOM 1563 C C . PRO A 1 196 ? 22.815 13.584 10.397 1.00 51.62 196 PRO A C 1
ATOM 1565 O O . PRO A 1 196 ? 23.699 14.365 10.731 1.00 51.62 196 PRO A O 1
ATOM 1568 N N . ASP A 1 197 ? 22.792 13.007 9.185 1.00 54.41 197 ASP A N 1
ATOM 1569 C CA . ASP A 1 197 ? 23.845 13.161 8.165 1.00 54.41 197 ASP A CA 1
ATOM 1570 C C . ASP A 1 197 ? 23.457 13.999 6.931 1.00 54.41 197 ASP A C 1
ATOM 1572 O O . ASP A 1 197 ? 24.302 14.246 6.075 1.00 54.41 197 ASP A O 1
ATOM 1576 N N . SER A 1 198 ? 22.200 14.437 6.813 1.00 49.31 198 SER A N 1
ATOM 1577 C CA . SER A 1 198 ? 21.675 15.019 5.572 1.00 49.31 198 SER A CA 1
ATOM 1578 C C . SER A 1 198 ? 21.045 16.378 5.857 1.00 49.31 198 SER A C 1
ATOM 1580 O O . SER A 1 198 ? 19.839 16.502 6.045 1.00 49.31 198 SER A O 1
ATOM 1582 N N . SER A 1 199 ? 21.870 17.424 5.853 1.00 43.81 199 SER A N 1
ATOM 1583 C CA . SER A 1 199 ? 21.467 18.832 6.001 1.00 43.81 199 SER A CA 1
ATOM 1584 C C . SER A 1 199 ? 20.636 19.387 4.829 1.00 43.81 199 SER A C 1
ATOM 1586 O O . SER A 1 199 ? 20.304 20.571 4.814 1.00 43.81 199 SER A O 1
ATOM 1588 N N . ALA A 1 200 ? 20.256 18.547 3.862 1.00 51.28 200 ALA A N 1
ATOM 1589 C CA . ALA A 1 200 ? 19.365 18.889 2.764 1.00 51.28 200 ALA A CA 1
ATOM 1590 C C . ALA A 1 200 ? 18.153 17.946 2.758 1.00 51.28 200 ALA A C 1
ATOM 1592 O O . ALA A 1 200 ? 18.282 16.746 2.518 1.00 51.28 200 ALA A O 1
ATOM 1593 N N . SER A 1 201 ? 16.955 18.493 2.991 1.00 59.28 201 SER A N 1
ATOM 1594 C CA . SER A 1 201 ? 15.703 17.801 2.668 1.00 59.28 201 SER A CA 1
ATOM 1595 C C . SER A 1 201 ? 15.655 17.626 1.148 1.00 59.28 201 SER A C 1
ATOM 1597 O O . SER A 1 201 ? 15.431 18.586 0.419 1.00 59.28 201 SER A O 1
ATOM 1599 N N . THR A 1 202 ? 15.903 16.411 0.661 1.00 72.38 202 THR A N 1
ATOM 1600 C CA . THR A 1 202 ? 15.846 16.062 -0.773 1.00 72.38 202 THR A CA 1
ATOM 1601 C C . THR A 1 202 ? 14.415 15.830 -1.275 1.00 72.38 202 THR A C 1
ATOM 1603 O O . THR A 1 202 ? 14.213 15.422 -2.419 1.00 72.38 202 THR A O 1
ATOM 1606 N N . VAL A 1 203 ? 13.420 16.079 -0.417 1.00 83.12 203 VAL A N 1
ATOM 1607 C CA . VAL A 1 203 ? 11.996 15.855 -0.683 1.00 83.12 203 VAL A CA 1
ATOM 1608 C C . VAL A 1 203 ? 11.385 17.089 -1.343 1.00 83.12 203 VAL A C 1
ATOM 1610 O O . VAL A 1 203 ? 11.511 18.203 -0.827 1.00 83.12 203 VAL A O 1
ATOM 1613 N N . THR A 1 204 ? 10.696 16.893 -2.465 1.00 87.31 204 THR A N 1
ATOM 1614 C CA . THR A 1 204 ? 10.025 17.974 -3.200 1.00 87.31 204 THR A CA 1
ATOM 1615 C C . THR A 1 204 ? 8.764 18.442 -2.472 1.00 87.31 204 THR A C 1
ATOM 1617 O O . THR A 1 204 ? 8.196 17.715 -1.660 1.00 87.31 204 THR A O 1
ATOM 1620 N N . MET A 1 205 ? 8.289 19.659 -2.766 1.00 87.19 205 MET A N 1
ATOM 1621 C CA . MET A 1 205 ? 7.008 20.141 -2.219 1.00 87.19 205 MET A CA 1
ATOM 1622 C C . MET A 1 205 ? 5.852 19.203 -2.579 1.00 87.19 205 MET A C 1
ATOM 1624 O O . MET A 1 205 ? 5.082 18.823 -1.709 1.00 87.19 205 MET A O 1
ATOM 1628 N N . GLU A 1 206 ? 5.819 18.726 -3.821 1.00 89.00 206 GLU A N 1
ATOM 1629 C CA . GLU A 1 206 ? 4.799 17.790 -4.295 1.00 89.00 206 GLU A CA 1
ATOM 1630 C C . GLU A 1 206 ? 4.780 16.467 -3.501 1.00 89.00 206 GLU A C 1
ATOM 1632 O O . GLU A 1 206 ? 3.719 15.924 -3.203 1.00 89.00 206 GLU A O 1
ATOM 1637 N N . GLU A 1 207 ? 5.948 15.946 -3.106 1.00 91.06 207 GLU A N 1
ATOM 1638 C CA . GLU A 1 207 ? 6.032 14.771 -2.230 1.00 91.06 207 GLU A CA 1
ATOM 1639 C C . GLU A 1 207 ? 5.551 15.069 -0.807 1.00 91.06 207 GLU A C 1
ATOM 1641 O O . GLU A 1 207 ? 4.934 14.206 -0.184 1.00 91.06 207 GLU A O 1
ATOM 1646 N N . LYS A 1 208 ? 5.817 16.273 -0.287 1.00 90.69 208 LYS A N 1
ATOM 1647 C CA . LYS A 1 208 ? 5.328 16.694 1.035 1.00 90.69 208 LYS A CA 1
ATOM 1648 C C . LYS A 1 208 ? 3.810 16.832 1.049 1.00 90.69 208 LYS A C 1
ATOM 1650 O O . LYS A 1 208 ? 3.177 16.368 1.995 1.00 90.69 208 LYS A O 1
ATOM 1655 N N . ASP A 1 209 ? 3.234 17.415 0.005 1.00 93.00 209 ASP A N 1
ATOM 1656 C CA . ASP A 1 209 ? 1.787 17.583 -0.118 1.00 93.00 209 ASP A CA 1
ATOM 1657 C C . ASP A 1 209 ? 1.093 16.222 -0.221 1.00 93.00 209 ASP A C 1
ATOM 1659 O O . ASP A 1 209 ? 0.198 15.930 0.575 1.00 93.00 209 ASP A O 1
ATOM 1663 N N . ARG A 1 210 ? 1.601 15.329 -1.086 1.00 94.00 210 ARG A N 1
ATOM 1664 C CA . ARG A 1 210 ? 1.124 13.938 -1.164 1.00 94.00 210 ARG A CA 1
ATOM 1665 C C . ARG A 1 210 ? 1.257 13.197 0.162 1.00 94.00 210 ARG A C 1
ATOM 1667 O O . ARG A 1 210 ? 0.347 12.475 0.558 1.00 94.00 210 ARG A O 1
ATOM 1674 N N . PHE A 1 211 ? 2.369 13.370 0.875 1.00 94.69 211 PHE A N 1
ATOM 1675 C CA . PHE A 1 211 ? 2.539 12.759 2.192 1.00 94.69 211 PHE A CA 1
ATOM 1676 C C . PHE A 1 211 ? 1.476 13.233 3.185 1.00 94.69 211 PHE A C 1
ATOM 1678 O O . PHE A 1 211 ? 0.928 12.410 3.911 1.00 94.69 211 PHE A O 1
ATOM 1685 N N . ASN A 1 212 ? 1.175 14.532 3.224 1.00 93.88 212 ASN A N 1
ATOM 1686 C CA . ASN A 1 212 ? 0.172 15.079 4.137 1.00 93.88 212 ASN A CA 1
ATOM 1687 C C . ASN A 1 212 ? -1.238 14.566 3.815 1.00 93.88 212 ASN A C 1
ATOM 1689 O O . ASN A 1 212 ? -1.982 14.229 4.736 1.00 93.88 212 ASN A O 1
ATOM 1693 N N . GLU A 1 213 ? -1.578 14.441 2.532 1.00 95.56 213 GLU A N 1
ATOM 1694 C CA . GLU A 1 213 ? -2.836 13.838 2.081 1.00 95.56 213 GLU A CA 1
ATOM 1695 C C . GLU A 1 213 ? -2.944 12.368 2.520 1.00 95.56 213 GLU A C 1
ATOM 1697 O O . GLU A 1 213 ? -3.905 11.980 3.189 1.00 95.56 213 GLU A O 1
ATOM 1702 N N . ILE A 1 214 ? -1.916 11.562 2.233 1.00 96.44 214 ILE A N 1
ATOM 1703 C CA . ILE A 1 214 ? -1.876 10.145 2.619 1.00 96.44 214 ILE A CA 1
ATOM 1704 C C . ILE A 1 214 ? -1.883 9.995 4.147 1.00 96.44 214 ILE A C 1
ATOM 1706 O O . ILE A 1 214 ? -2.548 9.106 4.672 1.00 96.44 214 ILE A O 1
ATOM 1710 N N . LYS A 1 215 ? -1.180 10.866 4.883 1.00 95.44 215 LYS A N 1
ATOM 1711 C CA . LYS A 1 215 ? -1.151 10.878 6.353 1.00 95.44 215 LYS A CA 1
ATOM 1712 C C . LYS A 1 215 ? -2.546 11.092 6.930 1.00 95.44 215 LYS A C 1
ATOM 1714 O O . LYS A 1 215 ? -2.930 10.385 7.861 1.00 95.44 215 LYS A O 1
ATOM 1719 N N . GLU A 1 216 ? -3.292 12.053 6.394 1.00 95.62 216 GLU A N 1
ATOM 1720 C CA . GLU A 1 216 ? -4.651 12.340 6.845 1.00 95.62 216 GLU A CA 1
ATOM 1721 C C . GLU A 1 216 ? -5.593 11.171 6.559 1.00 95.62 216 GLU A C 1
ATOM 1723 O O . GLU A 1 216 ? -6.329 10.725 7.444 1.00 95.62 216 GLU A O 1
ATOM 1728 N N . ARG A 1 217 ? -5.509 10.613 5.350 1.00 97.00 217 ARG A N 1
ATOM 1729 C CA . ARG A 1 217 ? -6.296 9.449 4.944 1.00 97.00 217 ARG A CA 1
ATOM 1730 C C . ARG A 1 217 ? -5.985 8.225 5.811 1.00 97.00 217 ARG A C 1
ATOM 1732 O O . ARG A 1 217 ? -6.894 7.591 6.343 1.00 97.00 217 ARG A O 1
ATOM 1739 N N . LEU A 1 218 ? -4.702 7.961 6.065 1.00 96.75 218 LEU A N 1
ATOM 1740 C CA . LEU A 1 218 ? -4.248 6.903 6.965 1.00 96.75 218 LEU A CA 1
ATOM 1741 C C . LEU A 1 218 ? -4.752 7.127 8.398 1.00 96.75 218 LEU A C 1
ATOM 1743 O O . LEU A 1 218 ? -5.165 6.171 9.050 1.00 96.75 218 LEU A O 1
ATOM 1747 N N . ARG A 1 219 ? -4.773 8.371 8.896 1.00 95.69 219 ARG A N 1
ATOM 1748 C CA . ARG A 1 219 ? -5.324 8.690 10.224 1.00 95.69 219 ARG A CA 1
ATOM 1749 C C . ARG A 1 219 ? -6.792 8.281 10.328 1.00 95.69 219 ARG A C 1
ATOM 1751 O O . ARG A 1 219 ? -7.158 7.617 11.294 1.00 95.69 219 ARG A O 1
ATOM 1758 N N . LEU A 1 220 ? -7.608 8.659 9.343 1.00 95.50 220 LEU A N 1
ATOM 1759 C CA . LEU A 1 220 ? -9.035 8.323 9.300 1.00 95.50 220 LEU A CA 1
ATOM 1760 C C . LEU A 1 220 ? -9.256 6.810 9.191 1.00 95.50 220 LEU A C 1
ATOM 1762 O O . LEU A 1 220 ? -10.101 6.258 9.897 1.00 95.50 220 LEU A O 1
ATOM 1766 N N . PHE A 1 221 ? -8.459 6.127 8.368 1.00 95.50 221 PHE A N 1
ATOM 1767 C CA . PHE A 1 221 ? -8.492 4.671 8.260 1.00 95.50 221 PHE A CA 1
ATOM 1768 C C . PHE A 1 221 ? -8.181 3.994 9.603 1.00 95.50 221 PHE A C 1
ATOM 1770 O O . PHE A 1 221 ? -8.932 3.130 10.053 1.00 95.50 221 PHE A O 1
ATOM 1777 N N . LEU A 1 222 ? -7.115 4.409 10.293 1.00 95.12 222 LEU A N 1
ATOM 1778 C CA . LEU A 1 222 ? -6.738 3.847 11.594 1.00 95.12 222 LEU A CA 1
ATOM 1779 C C . LEU A 1 222 ? -7.776 4.155 12.679 1.00 95.12 222 LEU A C 1
ATOM 1781 O O . LEU A 1 222 ? -8.076 3.282 13.492 1.00 95.12 222 LEU A O 1
ATOM 1785 N N . GLU A 1 223 ? -8.354 5.359 12.681 1.00 94.75 223 GLU A N 1
ATOM 1786 C CA . GLU A 1 223 ? -9.475 5.714 13.561 1.00 94.75 223 GLU A CA 1
ATOM 1787 C C . GLU A 1 223 ? -10.646 4.748 13.355 1.00 94.75 223 GLU A C 1
ATOM 1789 O O . GLU A 1 223 ? -11.150 4.166 14.317 1.00 94.75 223 GLU A O 1
ATOM 1794 N N . HIS A 1 224 ? -11.014 4.490 12.097 1.00 93.62 224 HIS A N 1
ATOM 1795 C CA . HIS A 1 224 ? -12.062 3.534 11.759 1.00 93.62 224 HIS A CA 1
ATOM 1796 C C . HIS A 1 224 ? -11.733 2.108 12.229 1.00 93.62 224 HIS A C 1
ATOM 1798 O O . HIS A 1 224 ? -12.593 1.447 12.815 1.00 93.62 224 HIS A O 1
ATOM 1804 N N . GLN A 1 225 ? -10.496 1.639 12.030 1.00 92.44 225 GLN A N 1
ATOM 1805 C CA . GLN A 1 225 ? -10.043 0.317 12.484 1.00 92.44 225 GLN A CA 1
ATOM 1806 C C . GLN A 1 225 ? -10.112 0.183 14.015 1.00 92.44 225 GLN A C 1
ATOM 1808 O O . GLN A 1 225 ? -10.541 -0.851 14.527 1.00 92.44 225 GLN A O 1
ATOM 1813 N N . VAL A 1 226 ? -9.746 1.232 14.763 1.00 93.06 226 VAL A N 1
ATOM 1814 C CA . VAL A 1 226 ? -9.816 1.242 16.236 1.00 93.06 226 VAL A CA 1
ATOM 1815 C C . VAL A 1 226 ? -11.263 1.333 16.731 1.00 93.06 226 VAL A C 1
ATOM 1817 O O . VAL A 1 226 ? -11.633 0.620 17.662 1.00 93.06 226 VAL A O 1
ATOM 1820 N N . THR A 1 227 ? -12.119 2.148 16.110 1.00 93.75 227 THR A N 1
ATOM 1821 C CA . THR A 1 227 ? -13.552 2.197 16.447 1.00 93.75 227 THR A CA 1
ATOM 1822 C C . THR A 1 227 ? -14.257 0.877 16.122 1.00 93.75 227 THR A C 1
ATOM 1824 O O . THR A 1 227 ? -15.089 0.405 16.896 1.00 93.75 227 THR A O 1
ATOM 1827 N N . SER A 1 228 ? -13.881 0.217 15.029 1.00 90.81 228 SER A N 1
ATOM 1828 C CA . SER A 1 228 ? -14.441 -1.069 14.600 1.00 90.81 228 SER A CA 1
ATOM 1829 C C . SER A 1 228 ? -13.584 -2.267 15.026 1.00 90.81 228 SER A C 1
ATOM 1831 O O . SER A 1 228 ? -13.656 -3.320 14.391 1.00 90.81 228 SER A O 1
ATOM 1833 N N . PHE A 1 229 ? -12.803 -2.156 16.112 1.00 89.25 229 PHE A N 1
ATOM 1834 C CA . PHE A 1 229 ? -11.758 -3.133 16.464 1.00 89.25 229 PHE A CA 1
ATOM 1835 C C . PHE A 1 229 ? -12.239 -4.589 16.567 1.00 89.25 229 PHE A C 1
ATOM 1837 O O . PHE A 1 229 ? -11.472 -5.505 16.295 1.00 89.25 229 PHE A O 1
ATOM 1844 N N . ARG A 1 230 ? -13.507 -4.827 16.937 1.00 86.56 230 ARG A N 1
ATOM 1845 C CA . ARG A 1 230 ? -14.094 -6.179 17.000 1.00 86.56 230 ARG A CA 1
ATOM 1846 C C . ARG A 1 230 ? -14.216 -6.856 15.633 1.00 86.56 230 ARG A C 1
ATOM 1848 O O . ARG A 1 230 ? -14.130 -8.077 15.567 1.00 86.56 230 ARG A O 1
ATOM 1855 N N . PHE A 1 231 ? -14.441 -6.070 14.584 1.00 85.94 231 PHE A N 1
ATOM 1856 C CA . PHE A 1 231 ? -14.573 -6.540 13.203 1.00 85.94 231 PHE A CA 1
ATOM 1857 C C . PHE A 1 231 ? -13.234 -6.491 12.472 1.00 85.94 231 PHE A C 1
ATOM 1859 O O . PHE A 1 231 ? -12.915 -7.406 11.726 1.00 85.94 231 PHE A O 1
ATOM 1866 N N . ALA A 1 232 ? -12.450 -5.446 12.732 1.00 86.25 232 ALA A N 1
ATOM 1867 C CA . ALA A 1 232 ? -11.107 -5.269 12.198 1.00 86.25 232 ALA A CA 1
ATOM 1868 C C . ALA A 1 232 ? -10.111 -6.324 12.709 1.00 86.25 232 ALA A C 1
ATOM 1870 O O . ALA A 1 232 ? -9.284 -6.822 11.951 1.00 86.25 232 ALA A O 1
ATOM 1871 N N . PHE A 1 233 ? -10.205 -6.683 13.994 1.00 88.50 233 PHE A N 1
ATOM 1872 C CA . PHE A 1 233 ? -9.305 -7.623 14.665 1.00 88.50 233 PHE A CA 1
ATOM 1873 C C . PHE A 1 233 ? -10.110 -8.698 15.412 1.00 88.50 233 PHE A C 1
ATOM 1875 O O . PHE A 1 233 ? -10.115 -8.733 16.652 1.00 88.50 233 PHE A O 1
ATOM 1882 N N . PRO A 1 234 ? -10.833 -9.576 14.693 1.00 85.12 234 PRO A N 1
ATOM 1883 C CA . PRO A 1 234 ? -11.687 -10.578 15.314 1.00 85.12 234 PRO A CA 1
ATOM 1884 C C . PRO A 1 234 ? -10.844 -11.502 16.196 1.00 85.12 234 PRO A C 1
ATOM 1886 O O . PRO A 1 234 ? -9.862 -12.094 15.749 1.00 85.12 234 PRO A O 1
ATOM 1889 N N . PHE A 1 235 ? -11.202 -11.592 17.479 1.00 83.81 235 PHE A N 1
ATOM 1890 C CA . PHE A 1 235 ? -10.472 -12.379 18.485 1.00 83.81 235 PHE A CA 1
ATOM 1891 C C . PHE A 1 235 ? -8.964 -12.063 18.560 1.00 83.81 235 PHE A C 1
ATOM 1893 O O . PHE A 1 235 ? -8.162 -12.922 18.920 1.00 83.81 235 PHE A O 1
ATOM 1900 N N . GLY A 1 236 ? -8.568 -10.833 18.206 1.00 78.62 236 GLY A N 1
ATOM 1901 C CA . GLY A 1 236 ? -7.166 -10.412 18.199 1.00 78.62 236 GLY A CA 1
ATOM 1902 C C . GLY A 1 236 ? -6.333 -11.023 17.070 1.00 78.62 236 GLY A C 1
ATOM 1903 O O . GLY A 1 236 ? -5.109 -11.068 17.188 1.00 78.62 236 GLY A O 1
ATOM 1904 N N . ARG A 1 237 ? -6.973 -11.511 15.999 1.00 81.81 237 ARG A N 1
ATOM 1905 C CA . ARG A 1 237 ? -6.301 -11.992 14.789 1.00 81.81 237 ARG A CA 1
ATOM 1906 C C . ARG A 1 237 ? -6.249 -10.896 13.708 1.00 81.81 237 ARG A C 1
ATOM 1908 O O . ARG A 1 237 ? -7.218 -10.150 13.584 1.00 81.81 237 ARG A O 1
ATOM 1915 N N . PRO A 1 238 ? -5.165 -10.827 12.911 1.00 81.88 238 PRO A N 1
ATOM 1916 C CA . PRO A 1 238 ? -3.906 -11.549 13.109 1.00 81.88 238 PRO A CA 1
ATOM 1917 C C . PRO A 1 238 ? -3.184 -11.097 14.391 1.00 81.88 238 PRO A C 1
ATOM 1919 O O . PRO A 1 238 ? -3.379 -9.985 14.882 1.00 81.88 238 PRO A O 1
ATOM 1922 N N . GLU A 1 239 ? -2.396 -11.998 14.980 1.00 84.88 239 GLU A N 1
ATOM 1923 C CA . GLU A 1 239 ? -1.749 -11.749 16.271 1.00 84.88 239 GLU A CA 1
ATOM 1924 C C . GLU A 1 239 ? -0.804 -10.543 16.182 1.00 84.88 239 GLU A C 1
ATOM 1926 O O . GLU A 1 239 ? -0.027 -10.415 15.242 1.00 84.88 239 GLU A O 1
ATOM 1931 N N . GLY A 1 240 ? -0.897 -9.621 17.142 1.00 86.38 240 GLY A N 1
ATOM 1932 C CA . GLY A 1 240 ? -0.089 -8.398 17.150 1.00 86.38 240 GLY A CA 1
ATOM 1933 C C . GLY A 1 240 ? -0.578 -7.277 16.220 1.00 86.38 240 GLY A C 1
ATOM 1934 O O . GLY A 1 240 ? -0.132 -6.142 16.391 1.00 86.38 240 GLY A O 1
ATOM 1935 N N . ALA A 1 241 ? -1.545 -7.522 15.329 1.00 87.50 241 ALA A N 1
ATOM 1936 C CA . ALA A 1 241 ? -2.024 -6.525 14.364 1.00 87.50 241 ALA A CA 1
ATOM 1937 C C . ALA A 1 241 ? -2.653 -5.292 15.031 1.00 87.50 241 ALA A C 1
ATOM 1939 O O . ALA A 1 241 ? -2.356 -4.161 14.646 1.00 87.50 241 ALA A O 1
ATOM 1940 N N . LEU A 1 242 ? -3.444 -5.478 16.095 1.00 90.81 242 LEU A N 1
ATOM 1941 C CA . LEU A 1 242 ? -3.997 -4.360 16.870 1.00 90.81 242 LEU A CA 1
ATOM 1942 C C . LEU A 1 242 ? -2.886 -3.524 17.525 1.00 90.81 242 LEU A C 1
ATOM 1944 O O . LEU A 1 242 ? -2.925 -2.296 17.494 1.00 90.81 242 LEU A O 1
ATOM 1948 N N . LYS A 1 243 ? -1.860 -4.178 18.085 1.00 91.75 243 LYS A N 1
ATOM 1949 C CA . LYS A 1 243 ? -0.709 -3.492 18.691 1.00 91.75 243 LYS A CA 1
ATOM 1950 C C . LYS A 1 243 ? 0.065 -2.691 17.641 1.00 91.75 243 LYS A C 1
ATOM 1952 O O . LYS A 1 243 ? 0.415 -1.542 17.899 1.00 91.75 243 LYS A O 1
ATOM 1957 N N . ALA A 1 244 ? 0.303 -3.274 16.468 1.00 91.44 244 ALA A N 1
ATOM 1958 C CA . ALA A 1 244 ? 0.948 -2.597 15.348 1.00 91.44 244 ALA A CA 1
ATOM 1959 C C . ALA A 1 244 ? 0.112 -1.406 14.845 1.00 91.44 244 ALA A C 1
ATOM 1961 O O . ALA A 1 244 ? 0.661 -0.329 14.635 1.00 91.44 244 ALA A O 1
ATOM 1962 N N . THR A 1 245 ? -1.212 -1.560 14.759 1.00 92.44 245 THR A N 1
ATOM 1963 C CA . THR A 1 245 ? -2.159 -0.498 14.373 1.00 92.44 245 THR A CA 1
ATOM 1964 C C . THR A 1 245 ? -2.120 0.676 15.350 1.00 92.44 245 THR A C 1
ATOM 1966 O O . THR A 1 245 ? -2.017 1.824 14.928 1.00 92.44 245 THR A O 1
ATOM 1969 N N . LEU A 1 246 ? -2.132 0.409 16.660 1.00 92.62 246 LEU A N 1
ATOM 1970 C CA . LEU A 1 246 ? -2.011 1.452 17.683 1.00 92.62 246 LEU A CA 1
ATOM 1971 C C . LEU A 1 246 ? -0.636 2.132 17.651 1.00 92.62 246 LEU A C 1
ATOM 1973 O O . LEU A 1 246 ? -0.555 3.353 17.769 1.00 92.62 246 LEU A O 1
ATOM 1977 N N . SER A 1 247 ? 0.436 1.360 17.445 1.00 92.12 247 SER A N 1
ATOM 1978 C CA . SER A 1 247 ? 1.787 1.909 17.296 1.00 92.12 247 SER A CA 1
ATOM 1979 C C . SER A 1 247 ? 1.902 2.807 16.064 1.00 92.12 247 SER A C 1
ATOM 1981 O O . SER A 1 247 ? 2.569 3.836 16.127 1.00 92.12 247 SER A O 1
ATOM 1983 N N . LEU A 1 248 ? 1.262 2.437 14.952 1.00 93.81 248 LEU A N 1
ATOM 1984 C CA . LEU A 1 248 ? 1.208 3.260 13.751 1.00 93.81 248 LEU A CA 1
ATOM 1985 C C . LEU A 1 248 ? 0.387 4.530 13.991 1.00 93.81 248 LEU A C 1
ATOM 1987 O O . LEU A 1 248 ? 0.842 5.617 13.647 1.00 93.81 248 LEU A O 1
ATOM 1991 N N . LEU A 1 249 ? -0.774 4.416 14.639 1.00 93.31 249 LEU A N 1
ATOM 1992 C CA . LEU A 1 249 ? -1.624 5.557 14.979 1.00 93.31 249 LEU A CA 1
ATOM 1993 C C . LEU A 1 249 ? -0.873 6.596 15.821 1.00 93.31 249 LEU A C 1
ATOM 1995 O O . LEU A 1 249 ? -0.935 7.783 15.517 1.00 93.31 249 LEU A O 1
ATOM 1999 N N . GLU A 1 250 ? -0.103 6.169 16.823 1.00 91.19 250 GLU A N 1
ATOM 2000 C CA . GLU A 1 250 ? 0.760 7.060 17.610 1.00 91.19 250 GLU A CA 1
ATOM 2001 C C . GLU A 1 250 ? 1.745 7.844 16.721 1.00 91.19 250 GLU A C 1
ATOM 2003 O O . GLU A 1 250 ? 1.888 9.065 16.854 1.00 91.19 250 GLU A O 1
ATOM 2008 N N . ARG A 1 251 ? 2.381 7.169 15.753 1.00 90.88 251 ARG A N 1
ATOM 2009 C CA . ARG A 1 251 ? 3.297 7.814 14.796 1.00 90.88 251 ARG A CA 1
ATOM 2010 C C . ARG A 1 251 ? 2.581 8.751 13.826 1.00 90.88 251 ARG A C 1
ATOM 2012 O O . ARG A 1 251 ? 3.153 9.771 13.444 1.00 90.88 251 ARG A O 1
ATOM 2019 N N . VAL A 1 252 ? 1.350 8.433 13.433 1.00 92.00 252 VAL A N 1
ATOM 2020 C CA . VAL A 1 252 ? 0.527 9.278 12.555 1.00 92.00 252 VAL A CA 1
ATOM 2021 C C . VAL A 1 252 ? 0.065 10.543 13.274 1.00 92.00 252 VAL A C 1
ATOM 2023 O O . VAL A 1 252 ? 0.125 11.632 12.705 1.00 92.00 252 VAL A O 1
ATOM 2026 N N . LEU A 1 253 ? -0.331 10.434 14.542 1.00 89.62 253 LEU A N 1
ATOM 2027 C CA . LEU A 1 253 ? -0.774 11.576 15.343 1.00 89.62 253 LEU A CA 1
ATOM 2028 C C . LEU A 1 253 ? 0.377 12.496 15.777 1.00 89.62 253 LEU A C 1
ATOM 2030 O O . LEU A 1 253 ? 0.147 13.657 16.115 1.00 89.62 253 LEU A O 1
ATOM 2034 N N . THR A 1 254 ? 1.617 12.008 15.737 1.00 85.31 254 THR A N 1
ATOM 2035 C CA . THR A 1 254 ? 2.797 12.830 16.016 1.00 85.31 254 THR A CA 1
ATOM 2036 C C . THR A 1 254 ? 2.921 13.950 14.972 1.00 85.31 254 THR A C 1
ATOM 2038 O O . THR A 1 254 ? 2.982 13.714 13.758 1.00 85.31 254 THR A O 1
ATOM 2041 N N . LYS A 1 255 ? 2.907 15.199 15.451 1.00 70.88 255 LYS A N 1
ATOM 2042 C CA . LYS A 1 255 ? 2.952 16.402 14.604 1.00 70.88 255 LYS A CA 1
ATOM 2043 C C . LYS A 1 255 ? 4.371 16.755 14.167 1.00 70.88 255 LYS A C 1
ATOM 2045 O O . LYS A 1 255 ? 4.553 17.153 13.023 1.00 70.88 255 LYS A O 1
ATOM 2050 N N . ASP A 1 256 ? 5.347 16.565 15.050 1.00 64.06 256 ASP A N 1
ATOM 2051 C CA . ASP A 1 256 ? 6.764 16.819 14.801 1.00 64.06 256 ASP A CA 1
ATOM 2052 C C . ASP A 1 256 ? 7.595 15.679 15.410 1.00 64.06 256 ASP A C 1
ATOM 2054 O O . ASP A 1 256 ? 7.294 15.193 16.498 1.00 64.06 256 ASP A O 1
ATOM 2058 N N . ILE A 1 257 ? 8.650 15.249 14.718 1.00 61.56 257 ILE A N 1
ATOM 2059 C CA . ILE A 1 257 ? 9.598 14.251 15.230 1.00 61.56 257 ILE A CA 1
ATOM 2060 C C . ILE A 1 257 ? 10.321 14.780 16.479 1.00 61.56 257 ILE A C 1
ATOM 2062 O O . ILE A 1 257 ? 10.693 13.991 17.347 1.00 61.56 257 ILE A O 1
ATOM 2066 N N . SER A 1 258 ? 10.476 16.102 16.601 1.00 59.59 258 SER A N 1
ATOM 2067 C CA . SER A 1 258 ? 11.091 16.746 17.767 1.00 59.59 258 SER A CA 1
ATOM 2068 C C . SER A 1 258 ? 10.190 16.766 19.013 1.00 59.59 258 SER A C 1
ATOM 2070 O O . SER A 1 258 ? 10.692 16.830 20.136 1.00 59.59 258 SER A O 1
ATOM 2072 N N . ALA A 1 259 ? 8.870 16.668 18.829 1.00 68.50 259 ALA A N 1
ATOM 2073 C CA . ALA A 1 259 ? 7.872 16.765 19.887 1.00 68.50 259 ALA A CA 1
ATOM 2074 C C . ALA A 1 259 ? 6.890 15.584 19.786 1.00 68.50 259 ALA A C 1
ATOM 2076 O O . ALA A 1 259 ? 5.856 15.692 19.113 1.00 68.50 259 ALA A O 1
ATOM 2077 N N . PRO A 1 260 ? 7.199 14.442 20.432 1.00 74.31 260 PRO A N 1
ATOM 2078 C CA . PRO A 1 260 ? 6.307 13.294 20.418 1.00 74.31 260 PRO A CA 1
ATOM 2079 C C . PRO A 1 260 ? 4.958 13.674 21.030 1.00 74.31 260 PRO A C 1
ATOM 2081 O O . PRO A 1 260 ? 4.887 14.452 21.985 1.00 74.31 260 PRO A O 1
ATOM 2084 N N . ILE A 1 261 ? 3.886 13.107 20.480 1.00 81.94 261 ILE A N 1
ATOM 2085 C CA . ILE A 1 261 ? 2.540 13.298 21.016 1.00 81.94 261 ILE A CA 1
ATOM 2086 C C . ILE A 1 261 ? 2.486 12.869 22.490 1.00 81.94 261 ILE A C 1
ATOM 2088 O O . ILE A 1 261 ? 3.080 11.864 22.895 1.00 81.94 261 ILE A O 1
ATOM 2092 N N . SER A 1 262 ? 1.780 13.640 23.316 1.00 86.25 262 SER A N 1
ATOM 2093 C CA . SER A 1 262 ? 1.639 13.309 24.730 1.00 86.25 262 SER A CA 1
ATOM 2094 C C . SER A 1 262 ? 0.821 12.023 24.908 1.00 86.25 262 SER A C 1
ATOM 2096 O O . SER A 1 262 ? -0.132 11.750 24.174 1.00 86.25 262 SER A O 1
ATOM 2098 N N . ARG A 1 263 ? 1.156 11.216 25.927 1.00 86.38 263 ARG A N 1
ATOM 2099 C CA . ARG A 1 263 ? 0.385 9.991 26.223 1.00 86.38 263 ARG A CA 1
ATOM 2100 C C . ARG A 1 263 ? -1.081 10.296 26.528 1.00 86.38 263 ARG A C 1
ATOM 2102 O O . ARG A 1 263 ? -1.936 9.448 26.284 1.00 86.38 263 ARG A O 1
ATOM 2109 N N . ASP A 1 264 ? -1.367 11.482 27.056 1.00 88.81 264 ASP A N 1
ATOM 2110 C CA . ASP A 1 264 ? -2.723 11.905 27.389 1.00 88.81 264 ASP A CA 1
ATOM 2111 C C . ASP A 1 264 ? -3.537 12.251 26.138 1.00 88.81 264 ASP A C 1
ATOM 2113 O O . ASP A 1 264 ? -4.702 11.865 26.065 1.00 88.81 264 ASP A O 1
ATOM 2117 N N . GLU A 1 265 ? -2.928 12.850 25.109 1.00 88.00 265 GLU A N 1
ATOM 2118 C CA . GLU A 1 265 ? -3.578 13.046 23.806 1.00 88.00 265 GLU A CA 1
ATOM 2119 C C . GLU A 1 265 ? -3.898 11.714 23.118 1.00 88.00 265 GLU A C 1
ATOM 2121 O O . GLU A 1 265 ? -5.019 11.526 22.641 1.00 88.00 265 GLU A O 1
ATOM 2126 N N . ILE A 1 266 ? -2.963 10.753 23.128 1.00 88.69 266 ILE A N 1
ATOM 2127 C CA . ILE A 1 266 ? -3.218 9.405 22.590 1.00 88.69 266 ILE A CA 1
ATOM 2128 C C . ILE A 1 266 ? -4.377 8.747 23.350 1.00 88.69 266 ILE A C 1
ATOM 2130 O O . ILE A 1 266 ? -5.305 8.211 22.742 1.00 88.69 266 ILE A O 1
ATOM 2134 N N . ARG A 1 267 ? -4.351 8.791 24.689 1.00 91.00 267 ARG A N 1
ATOM 2135 C CA . ARG A 1 267 ? -5.414 8.224 25.534 1.00 91.00 267 ARG A CA 1
ATOM 2136 C C . ARG A 1 267 ? -6.761 8.877 25.264 1.00 91.00 267 ARG A C 1
ATOM 2138 O O . ARG A 1 267 ? -7.759 8.167 25.182 1.00 91.00 267 ARG A O 1
ATOM 2145 N N . PHE A 1 268 ? -6.792 10.198 25.119 1.00 92.62 268 PHE A N 1
ATOM 2146 C CA . PHE A 1 268 ? -8.001 10.941 24.789 1.00 92.62 268 PHE A CA 1
ATOM 2147 C C . PHE A 1 268 ? -8.567 10.504 23.432 1.00 92.62 268 PHE A C 1
ATOM 2149 O O . PHE A 1 268 ? -9.757 10.204 23.328 1.00 92.62 268 PHE A O 1
ATOM 2156 N N . PHE A 1 269 ? -7.710 10.378 22.416 1.00 92.00 269 PHE A N 1
ATOM 2157 C CA . PHE A 1 269 ? -8.109 9.917 21.089 1.00 92.00 269 PHE A CA 1
ATOM 2158 C C . PHE A 1 269 ? -8.668 8.487 21.116 1.00 92.00 269 PHE A C 1
ATOM 2160 O O . PHE A 1 269 ? -9.766 8.237 20.616 1.00 92.00 269 PHE A O 1
ATOM 2167 N N . ILE A 1 270 ? -7.961 7.551 21.759 1.00 93.06 270 ILE A N 1
ATOM 2168 C CA . ILE A 1 270 ? -8.414 6.158 21.897 1.00 93.06 270 ILE A CA 1
ATOM 2169 C C . ILE A 1 270 ? -9.736 6.098 22.665 1.00 93.06 270 ILE A C 1
ATOM 2171 O O . ILE A 1 270 ? -10.643 5.376 22.259 1.00 93.06 270 ILE A O 1
ATOM 2175 N N . ARG A 1 271 ? -9.885 6.876 23.743 1.00 94.50 271 ARG A N 1
ATOM 2176 C CA . ARG A 1 271 ? -11.131 6.941 24.514 1.00 94.50 271 ARG A CA 1
ATOM 2177 C C . ARG A 1 271 ? -12.308 7.351 23.633 1.00 94.50 271 ARG A C 1
ATOM 2179 O O . ARG A 1 271 ? -13.323 6.663 23.649 1.00 94.50 271 ARG A O 1
ATOM 2186 N N . LYS A 1 272 ? -12.149 8.395 22.815 1.00 94.81 272 LYS A N 1
ATOM 2187 C CA . LYS A 1 272 ? -13.171 8.818 21.848 1.00 94.81 272 LYS A CA 1
ATOM 2188 C C . LYS A 1 272 ? -13.511 7.699 20.855 1.00 94.81 272 LYS A C 1
ATOM 2190 O O . LYS A 1 272 ? -14.685 7.439 20.599 1.00 94.81 272 LYS A O 1
ATOM 2195 N N . CYS A 1 273 ? -12.504 6.987 20.341 1.00 94.31 273 CYS A N 1
ATOM 2196 C CA . CYS A 1 273 ? -12.724 5.850 19.442 1.00 94.31 273 CYS A CA 1
ATOM 2197 C C . CYS A 1 273 ? -13.535 4.732 20.114 1.00 94.31 273 CYS A C 1
ATOM 2199 O O . CYS A 1 273 ? -14.424 4.164 19.480 1.00 94.31 273 CYS A O 1
ATOM 2201 N N . LEU A 1 274 ? -13.249 4.432 21.386 1.00 94.38 274 LEU A N 1
ATOM 2202 C CA . LEU A 1 274 ? -13.938 3.409 22.177 1.00 94.38 274 LEU A CA 1
ATOM 2203 C C . LEU A 1 274 ? -15.366 3.820 22.565 1.00 94.38 274 LEU A C 1
ATOM 2205 O O . LEU A 1 274 ? -16.259 2.976 22.553 1.00 94.38 274 LEU A O 1
ATOM 2209 N N . GLU A 1 275 ? -15.602 5.097 22.869 1.00 94.75 275 GLU A N 1
ATOM 2210 C CA . GLU A 1 275 ? -16.945 5.644 23.107 1.00 94.75 275 GLU A CA 1
ATOM 2211 C C . GLU A 1 275 ? -17.809 5.518 21.838 1.00 94.75 275 GLU A C 1
ATOM 2213 O O . GLU A 1 275 ? -18.919 4.981 21.890 1.00 94.75 275 GLU A O 1
ATOM 2218 N N . ASN A 1 276 ? -17.259 5.877 20.673 1.00 93.31 276 ASN A N 1
ATOM 2219 C CA . ASN A 1 276 ? -17.913 5.676 19.374 1.00 93.31 276 ASN A CA 1
ATOM 2220 C C . ASN A 1 276 ? -18.143 4.188 19.055 1.00 93.31 276 ASN A C 1
ATOM 2222 O O . ASN A 1 276 ? -19.184 3.814 18.503 1.00 93.31 276 ASN A O 1
ATOM 2226 N N . ALA A 1 277 ? -17.192 3.323 19.421 1.00 93.12 277 ALA A N 1
ATOM 2227 C CA . ALA A 1 277 ? -17.319 1.877 19.264 1.00 93.12 277 ALA A CA 1
ATOM 2228 C C . ALA A 1 277 ? -18.469 1.326 20.116 1.00 93.12 277 ALA A C 1
ATOM 2230 O O . ALA A 1 277 ? -19.242 0.487 19.653 1.00 93.12 277 ALA A O 1
ATOM 2231 N N . ALA A 1 278 ? -18.596 1.791 21.362 1.00 92.12 278 ALA A N 1
ATOM 2232 C CA . ALA A 1 278 ? -19.675 1.402 22.263 1.00 92.12 278 ALA A CA 1
ATOM 2233 C C . ALA A 1 278 ? -21.039 1.819 21.702 1.00 92.12 278 ALA A C 1
ATOM 2235 O O . ALA A 1 278 ? -21.936 0.981 21.631 1.00 92.12 278 ALA A O 1
ATOM 2236 N N . TYR A 1 279 ? -21.161 3.062 21.226 1.00 91.19 279 TYR A N 1
ATOM 2237 C CA . TYR A 1 279 ? -22.379 3.557 20.583 1.00 91.19 279 TYR A CA 1
ATOM 2238 C C . TYR A 1 279 ? -22.766 2.712 19.362 1.00 91.19 279 TYR A C 1
ATOM 2240 O O . TYR A 1 279 ? -23.872 2.185 19.298 1.00 91.19 279 TYR A O 1
ATOM 2248 N N . THR A 1 280 ? -21.830 2.495 18.433 1.00 89.31 280 THR A N 1
ATOM 2249 C CA . THR A 1 280 ? -22.075 1.718 17.204 1.00 89.31 280 THR A CA 1
ATOM 2250 C C . THR A 1 280 ? -22.496 0.280 17.510 1.00 89.31 280 THR A C 1
ATOM 2252 O O . THR A 1 280 ? -23.432 -0.242 16.904 1.00 89.31 280 THR A O 1
ATOM 2255 N N . ASN A 1 281 ? -21.824 -0.369 18.465 1.00 86.94 281 ASN A N 1
ATOM 2256 C CA . ASN A 1 281 ? -22.153 -1.736 18.864 1.00 86.94 281 ASN A CA 1
ATOM 2257 C C . ASN A 1 281 ? -23.524 -1.811 19.548 1.00 86.94 281 ASN A C 1
ATOM 2259 O O . ASN A 1 281 ? -24.296 -2.714 19.242 1.00 86.94 281 ASN A O 1
ATOM 2263 N N . TYR A 1 282 ? -23.841 -0.864 20.436 1.00 88.56 282 TYR A N 1
ATOM 2264 C CA . TYR A 1 282 ? -25.139 -0.817 21.107 1.00 88.56 282 TYR A CA 1
ATOM 2265 C C . TYR A 1 282 ? -26.283 -0.625 20.109 1.00 88.56 282 TYR A C 1
ATOM 2267 O O . TYR A 1 282 ? -27.267 -1.356 20.175 1.00 88.56 282 TYR A O 1
ATOM 2275 N N . THR A 1 283 ? -26.133 0.291 19.148 1.00 88.06 283 THR A N 1
ATOM 2276 C CA . THR A 1 283 ? -27.125 0.506 18.085 1.00 88.06 283 THR A CA 1
ATOM 2277 C C . THR A 1 283 ? -27.361 -0.772 17.281 1.00 88.06 283 THR A C 1
ATOM 2279 O O . THR A 1 283 ? -28.503 -1.194 17.146 1.00 88.06 283 THR A O 1
ATOM 2282 N N . ARG A 1 284 ? -26.297 -1.466 16.848 1.00 86.44 284 ARG A N 1
ATOM 2283 C CA . ARG A 1 284 ? -26.425 -2.735 16.104 1.00 86.44 284 ARG A CA 1
ATOM 2284 C C . ARG A 1 284 ? -27.138 -3.828 16.900 1.00 86.44 284 ARG A C 1
ATOM 2286 O O . ARG A 1 284 ? -27.983 -4.521 16.346 1.00 86.44 284 ARG A O 1
ATOM 2293 N N . VAL A 1 285 ? -26.803 -3.986 18.182 1.00 86.38 285 VAL A N 1
ATOM 2294 C CA . VAL A 1 285 ? -27.462 -4.970 19.058 1.00 86.38 285 VAL A CA 1
ATOM 2295 C C . VAL A 1 285 ? -28.930 -4.602 19.279 1.00 86.38 285 VAL A C 1
ATOM 2297 O O . VAL A 1 285 ? -29.790 -5.472 19.215 1.00 86.38 285 VAL A O 1
ATOM 2300 N N . SER A 1 286 ? -29.227 -3.320 19.500 1.00 87.81 286 SER A N 1
ATOM 2301 C CA . SER A 1 286 ? -30.595 -2.812 19.661 1.00 87.81 286 SER A CA 1
ATOM 2302 C C . SER A 1 286 ? -31.446 -3.046 18.411 1.00 87.81 286 SER A C 1
ATOM 2304 O O . SER A 1 286 ? -32.602 -3.439 18.525 1.00 87.81 286 SER A O 1
ATOM 2306 N N . ASP A 1 287 ? -30.875 -2.858 17.221 1.00 87.31 287 ASP A N 1
ATOM 2307 C CA . ASP A 1 287 ? -31.569 -3.112 15.959 1.00 87.31 287 ASP A CA 1
ATOM 2308 C C . ASP A 1 287 ? -31.817 -4.610 15.733 1.00 87.31 287 ASP A C 1
ATOM 2310 O O . ASP A 1 287 ? -32.907 -4.986 15.312 1.00 87.31 287 ASP A O 1
ATOM 2314 N N . GLN A 1 288 ? -30.856 -5.476 16.073 1.00 84.31 288 GLN A N 1
ATOM 2315 C CA . GLN A 1 288 ? -31.030 -6.933 15.995 1.00 84.31 288 GLN A CA 1
ATOM 2316 C C . GLN A 1 288 ? -32.077 -7.451 16.989 1.00 84.31 288 GLN A C 1
ATOM 2318 O O . GLN A 1 288 ? -32.888 -8.296 16.630 1.00 84.31 288 GLN A O 1
ATOM 2323 N N . ALA A 1 289 ? -32.112 -6.903 18.205 1.00 79.00 289 ALA A N 1
ATOM 2324 C CA . ALA A 1 289 ? -33.075 -7.284 19.238 1.00 79.00 289 ALA A CA 1
ATOM 2325 C C . ALA A 1 289 ? -34.524 -6.853 18.935 1.00 79.00 289 ALA A C 1
ATOM 2327 O O . ALA A 1 289 ? -35.441 -7.309 19.604 1.00 79.00 289 ALA A O 1
ATOM 2328 N N . LYS A 1 290 ? -34.745 -5.962 17.958 1.00 68.62 290 LYS A N 1
ATOM 2329 C CA . LYS A 1 290 ? -36.087 -5.550 17.498 1.00 68.62 290 LYS A CA 1
ATOM 2330 C C . LYS A 1 290 ? -36.634 -6.410 16.353 1.00 68.62 290 LYS A C 1
ATOM 2332 O O . LYS A 1 290 ? -37.759 -6.174 15.922 1.00 68.62 290 LYS A O 1
ATOM 2337 N N . ILE A 1 291 ? -35.819 -7.314 15.806 1.00 59.53 291 ILE A N 1
ATOM 2338 C CA . ILE A 1 291 ? -36.174 -8.181 14.670 1.00 59.53 291 ILE A CA 1
ATOM 2339 C C . ILE A 1 291 ? -36.658 -9.570 15.154 1.00 59.53 291 ILE A C 1
ATOM 2341 O O . ILE A 1 291 ? -37.182 -10.340 14.350 1.00 59.53 291 ILE A O 1
ATOM 2345 N N . GLU A 1 292 ? -36.556 -9.862 16.456 1.00 45.62 292 GLU A N 1
ATOM 2346 C CA . GLU A 1 292 ? -37.215 -10.994 17.141 1.00 45.62 292 GLU A CA 1
ATOM 2347 C C . GLU A 1 292 ? -38.555 -10.577 17.767 1.00 45.62 292 GLU A C 1
ATOM 2349 O O . GLU A 1 292 ? -39.483 -11.419 17.764 1.00 45.62 292 GLU A O 1
#

Foldseek 3Di:
DDQLEQWQKAWDDDDPPDCPDQFDGKIWIDHVVDIDIDTDNDPVVVVVVNVVSCVNHVDPDRHDPPDPVPDDDDDDDDPPCVVVVVVVVVCVVVVVVCVVPDDPLPDDLLVVLLVLLLVQQVVQCVPQPPDLSPGDPVSVVVSVVSCVVRVHDPLSNLLSSLVSNLVVVVVVRRHQLLSNLVSLVSNQCLLQVVDPPDPDSPDDPVSNVSNVVSLVSLLVVLLVCLLQVCVNQPVNPPPCRPVSSLVSNQVSPQPHPVDRDDPVVSVVSSVVSPVSSVVVVVVVVVVVVVVD

Organism: Adineta ricciae (NCBI:txid249248)

Sequence (292 aa):
MMPLEGYTVDYAEPDNGLVMQDAKYFFKAVREGDVVTFATNEENERHSWVQALYRATGQSHKPTPPVTATNKSSQGAGTAGQKDQQDADRSKKLGFDEYIQSDPCKFDHHDLFKTLQTATLDFRLSDPYCSLGWLSPGQSYVLEEYCSRYGVRGCLRHLYYLNDLLDRAEQGFMIDPQLLHYSYVFCASHVSGSRPDSSASTVTMEEKDRFNEIKERLRLFLEHQVTSFRFAFPFGRPEGALKATLSLLERVLTKDISAPISRDEIRFFIRKCLENAAYTNYTRVSDQAKIE

Secondary structure (DSSP, 8-state):
----TT-EEEEE---TT---TT--EEEEEEETTEEEEEEESSHHHHHHHHHHHHHHH--SSPPPPP--SS-----S--TTTHHHHHHHHHHHHTTHHHHHHS-GGGS-HHHHHHHHHHHHHHHHHTSTTT-TTPPPHHHHHHHHHHHHHHT--HHHHHHHHHHHHHHHHHTT----HHHHHHHHHHHHHHHTT--TT--S----HHHHHHHHHHHHHHHHHHHHHHHTHHHHSGGGPSTTHHHHHHHHHHHHH-SBTTBPPPHHHHHHHHHHHHHHHHHHHHHHHHHHHT--

pLDDT: mean 82.22, std 15.67, range [34.09, 97.06]